Protein AF-A0A442F1B1-F1 (afdb_monomer_lite)

Foldseek 3Di:
DVVLCLLCVVDPPDDDDPVSVVVSLVLVLLLLQLLLLLLLLLLLLVVVVVCPVHFDALLVVLVVLCVLLVFDQQDFLQVRFQVPDDLSDRSVVLQCLCLVLLPDPNSRSNSNSSSNSLNNSLSSADCDFDPPDDQQAQHSNNLSVLSVVRRGPGSSVSSSCCSPPHNCRHCVCLAPPPPPPVVVVVPDDRPRSQWDQDPRGIHGHPPDDNRRDDRPVVSD

Secondary structure (DSSP, 8-state):
-HHHHHHTT-STT----HHHHHHHHHHHHHHHHHHHHHHHHHHHHHHHHHGGGS-B-HHHHHHHHHHHTT--TTSBHIIIIITSS-TTS-HHHHHHHHHHHHHSTT-TTHHHHHHHHHHHHHHT--SS--TT--TTS--HHHHHHHHHTTTTSBHHHHHHHHHHHHHHHHHHHHHHTSTTTTTTTT-S------EEEETTEEEEPSS---------TT--

Radius of gyration: 17.92 Å; chains: 1; bounding box: 43×34×55 Å

Sequence (220 aa):
MEVRKTLSGETAGFAPDEDTLEVAARWKALQHRQLFRLAVESLLAWILDRLSDGPMETDALAGKFLAEASVDPGVTGGEGLLDTVHRDEPISTAVQAITSALAHSHRVGLADSIAHALALSIANAPGRQQGYDRDDRLPLAGAARQAKARRDEPAFNLVKHVIEAWPLAQHVYWAVGRGLQDARRGEKPILRLKAVVDEGGWTVLPGRRRLTPNPTPDRI

Structure (mmCIF, N/CA/C/O backbone):
data_AF-A0A442F1B1-F1
#
_entry.id   AF-A0A442F1B1-F1
#
loop_
_atom_site.group_PDB
_atom_site.id
_atom_site.type_symbol
_atom_site.label_atom_id
_atom_site.label_alt_id
_atom_site.label_comp_id
_atom_site.label_asym_id
_atom_site.label_entity_id
_atom_site.label_seq_id
_atom_site.pdbx_PDB_ins_code
_atom_site.Cartn_x
_atom_site.Cartn_y
_atom_site.Cartn_z
_atom_site.occupancy
_atom_site.B_iso_or_equiv
_atom_site.auth_seq_id
_atom_site.auth_comp_id
_atom_site.auth_asym_id
_atom_site.auth_atom_id
_atom_site.pdbx_PDB_model_num
ATOM 1 N N . MET A 1 1 ? 17.407 13.646 -11.221 1.00 57.75 1 MET A N 1
ATOM 2 C CA . MET A 1 1 ? 15.995 13.241 -11.392 1.00 57.75 1 MET A CA 1
ATOM 3 C C . MET A 1 1 ? 15.801 12.560 -12.746 1.00 57.75 1 MET A C 1
ATOM 5 O O . MET A 1 1 ? 15.393 11.412 -12.749 1.00 57.75 1 MET A O 1
ATOM 9 N N . GLU A 1 2 ? 16.213 13.194 -13.850 1.00 69.75 2 GLU A N 1
ATOM 10 C CA . GLU A 1 2 ? 16.196 12.646 -15.227 1.00 69.75 2 GLU A CA 1
ATOM 11 C C . GLU A 1 2 ? 16.794 11.235 -15.365 1.00 69.75 2 GLU A C 1
ATOM 13 O O . GLU A 1 2 ? 16.087 10.315 -15.746 1.00 69.75 2 GLU A O 1
ATOM 18 N N . VAL A 1 3 ? 18.049 11.017 -14.948 1.00 70.06 3 VAL A N 1
ATOM 19 C CA . VAL A 1 3 ? 18.740 9.716 -15.115 1.00 70.06 3 VAL A CA 1
ATOM 20 C C . VAL A 1 3 ? 17.968 8.539 -14.503 1.00 70.06 3 VAL A C 1
ATOM 22 O O . VAL A 1 3 ? 17.979 7.447 -15.053 1.00 70.06 3 VAL A O 1
ATOM 25 N N . ARG A 1 4 ? 17.265 8.743 -13.384 1.00 72.75 4 ARG A N 1
ATOM 26 C CA . ARG A 1 4 ? 16.527 7.666 -12.701 1.00 72.75 4 ARG A CA 1
ATOM 27 C C . ARG A 1 4 ? 15.246 7.295 -13.422 1.00 72.75 4 ARG A C 1
ATOM 29 O O . ARG A 1 4 ? 14.957 6.112 -13.522 1.00 72.75 4 ARG A O 1
ATOM 36 N N . LYS A 1 5 ? 14.525 8.302 -13.921 1.00 76.50 5 LYS A N 1
ATOM 37 C CA . LYS A 1 5 ? 13.354 8.113 -14.782 1.00 76.50 5 LYS A CA 1
ATOM 38 C C . LYS A 1 5 ? 13.757 7.427 -16.085 1.00 76.50 5 LYS A C 1
ATOM 40 O O . LYS A 1 5 ? 13.107 6.497 -16.539 1.00 76.50 5 LYS A O 1
ATOM 45 N N . THR A 1 6 ? 14.901 7.820 -16.633 1.00 75.31 6 THR A N 1
ATOM 46 C CA . THR A 1 6 ? 15.461 7.211 -17.837 1.00 75.31 6 THR A CA 1
ATOM 47 C C . THR A 1 6 ? 15.838 5.744 -17.614 1.00 75.31 6 THR A C 1
ATOM 49 O O . THR A 1 6 ? 15.415 4.886 -18.382 1.00 75.31 6 THR A O 1
ATOM 52 N N . LEU A 1 7 ? 16.545 5.422 -16.523 1.00 75.06 7 LEU A N 1
ATOM 53 C CA . LEU A 1 7 ? 16.898 4.038 -16.174 1.00 75.06 7 LEU A CA 1
ATOM 54 C C . LEU A 1 7 ? 15.693 3.185 -15.748 1.00 75.06 7 LEU A C 1
ATOM 56 O O . LEU A 1 7 ? 15.773 1.963 -15.805 1.00 75.06 7 LEU A O 1
ATOM 60 N N . SER A 1 8 ? 14.584 3.793 -15.322 1.00 72.88 8 SER A N 1
ATOM 61 C CA . SER A 1 8 ? 13.342 3.080 -15.002 1.00 72.88 8 SER A CA 1
ATOM 62 C C . SER A 1 8 ? 12.421 2.874 -16.208 1.00 72.88 8 SER A C 1
ATOM 64 O O . SER A 1 8 ? 11.396 2.203 -16.079 1.00 72.88 8 SER A O 1
ATOM 66 N N . GLY A 1 9 ? 12.805 3.398 -17.379 1.00 73.19 9 GLY A N 1
ATOM 67 C CA . GLY A 1 9 ? 12.034 3.310 -18.620 1.00 73.19 9 GLY A CA 1
ATOM 68 C C . GLY A 1 9 ? 10.911 4.343 -18.737 1.00 73.19 9 GLY A C 1
ATOM 69 O O . GLY A 1 9 ? 10.072 4.227 -19.621 1.00 73.19 9 GLY A O 1
ATOM 70 N N . GLU A 1 10 ? 10.885 5.358 -17.869 1.00 81.31 10 GLU A N 1
ATOM 71 C CA . GLU A 1 10 ? 9.873 6.425 -17.888 1.00 81.31 10 GLU A CA 1
ATOM 72 C C . GLU A 1 10 ? 10.179 7.525 -18.921 1.00 81.31 10 GLU A C 1
ATOM 74 O O . GLU A 1 10 ? 9.315 8.347 -19.223 1.00 81.31 10 GLU A O 1
ATOM 79 N N . THR A 1 11 ? 11.393 7.551 -19.481 1.00 77.81 11 THR A N 1
ATOM 80 C CA . THR A 1 11 ? 11.791 8.505 -20.527 1.00 77.81 11 THR A CA 1
ATOM 81 C C . THR A 1 11 ? 11.705 7.849 -21.903 1.00 77.81 11 THR A C 1
ATOM 83 O O . THR A 1 11 ? 12.447 6.912 -22.202 1.00 77.81 11 THR A O 1
ATOM 86 N N . ALA A 1 12 ? 10.829 8.364 -22.768 1.00 72.25 12 ALA A N 1
ATOM 87 C CA . ALA A 1 12 ? 10.687 7.873 -24.136 1.00 72.25 12 ALA A CA 1
ATOM 88 C C . ALA A 1 12 ? 11.979 8.067 -24.955 1.00 72.25 12 ALA A C 1
ATOM 90 O O . ALA A 1 12 ? 12.640 9.100 -24.861 1.00 72.25 12 ALA A O 1
ATOM 91 N N . GLY A 1 13 ? 12.318 7.082 -25.794 1.00 69.31 13 GLY A N 1
ATOM 92 C CA . GLY A 1 13 ? 13.432 7.170 -26.748 1.00 69.31 13 GLY A CA 1
ATOM 93 C C . GLY A 1 13 ? 14.815 6.806 -26.198 1.00 69.31 13 GLY A C 1
ATOM 94 O O . GLY A 1 13 ? 15.781 6.816 -26.957 1.00 69.31 13 GLY A O 1
ATOM 95 N N . PHE A 1 14 ? 14.932 6.445 -24.918 1.00 75.25 14 PHE A N 1
ATOM 96 C CA . PHE A 1 14 ? 16.170 5.888 -24.376 1.00 75.25 14 PHE A CA 1
ATOM 97 C C . PHE A 1 14 ? 16.264 4.384 -24.670 1.00 75.25 14 PHE A C 1
ATOM 99 O O . PHE A 1 14 ? 15.462 3.600 -24.166 1.00 75.25 14 PHE A O 1
ATOM 106 N N . ALA A 1 15 ? 17.250 3.988 -25.477 1.00 75.06 15 ALA A N 1
ATOM 107 C CA . ALA A 1 15 ? 17.573 2.595 -25.781 1.00 75.06 15 ALA A CA 1
ATOM 108 C C . ALA A 1 15 ? 18.943 2.247 -25.164 1.00 75.06 15 ALA A C 1
ATOM 110 O O . ALA A 1 15 ? 19.970 2.566 -25.766 1.00 75.06 15 ALA A O 1
ATOM 111 N N . PRO A 1 16 ? 18.978 1.678 -23.947 1.00 75.19 16 PRO A N 1
ATOM 112 C CA . PRO A 1 16 ? 20.229 1.314 -23.289 1.00 75.19 16 PRO A CA 1
ATOM 113 C C . PRO A 1 16 ? 20.944 0.157 -24.001 1.00 75.19 16 PRO A C 1
ATOM 115 O O . PRO A 1 16 ? 20.296 -0.715 -24.580 1.00 75.19 16 PRO A O 1
ATOM 118 N N . ASP A 1 17 ? 22.277 0.142 -23.927 1.00 83.06 17 ASP A N 1
ATOM 119 C CA . ASP A 1 17 ? 23.086 -1.030 -24.283 1.00 83.06 17 ASP A CA 1
ATOM 120 C C . ASP A 1 17 ? 22.863 -2.197 -23.295 1.00 83.06 17 ASP A C 1
ATOM 122 O O . ASP A 1 17 ? 22.150 -2.064 -22.298 1.00 83.06 17 ASP A O 1
ATOM 126 N N . GLU A 1 18 ? 23.437 -3.369 -23.584 1.00 77.94 18 GLU A N 1
ATOM 127 C CA . GLU A 1 18 ? 23.215 -4.599 -22.806 1.00 77.94 18 GLU A CA 1
ATOM 128 C C . GLU A 1 18 ? 23.619 -4.459 -21.326 1.00 77.94 18 GLU A C 1
ATOM 130 O O . GLU A 1 18 ? 22.851 -4.836 -20.436 1.00 77.94 18 GLU A O 1
ATOM 135 N N . ASP A 1 19 ? 24.761 -3.827 -21.049 1.00 78.50 19 ASP A N 1
ATOM 136 C CA . ASP A 1 19 ? 25.227 -3.571 -19.681 1.00 78.50 19 ASP A CA 1
ATOM 137 C C . ASP A 1 19 ? 24.287 -2.599 -18.944 1.00 78.50 19 ASP A C 1
ATOM 139 O O . ASP A 1 19 ? 23.943 -2.786 -17.768 1.00 78.50 19 ASP A O 1
ATOM 143 N N . THR A 1 20 ? 23.805 -1.570 -19.643 1.00 81.56 20 THR A N 1
ATOM 144 C CA . THR A 1 20 ? 22.874 -0.586 -19.085 1.00 81.56 20 THR A CA 1
ATOM 145 C C . THR A 1 20 ? 21.478 -1.178 -18.877 1.00 81.56 20 THR A C 1
ATOM 147 O O . THR A 1 20 ? 20.792 -0.779 -17.932 1.00 81.56 20 THR A O 1
ATOM 150 N N . LEU A 1 21 ? 21.055 -2.162 -19.681 1.00 81.94 21 LEU A N 1
ATOM 151 C CA . LEU A 1 21 ? 19.791 -2.888 -19.499 1.00 81.94 21 LEU A CA 1
ATOM 152 C C . LEU A 1 21 ? 19.762 -3.660 -18.176 1.00 81.94 21 LEU A C 1
ATOM 154 O O . LEU A 1 21 ? 18.756 -3.614 -17.459 1.00 81.94 21 LEU A O 1
ATOM 158 N N . GLU A 1 22 ? 20.858 -4.331 -17.812 1.00 81.94 22 GLU A N 1
ATOM 159 C CA . GLU A 1 22 ? 20.928 -5.041 -16.532 1.00 81.94 22 GLU A CA 1
ATOM 160 C C . GLU A 1 22 ? 20.859 -4.062 -15.347 1.00 81.94 22 GLU A C 1
ATOM 162 O O . GLU A 1 22 ? 20.120 -4.282 -14.376 1.00 81.94 22 GLU A O 1
ATOM 167 N N . VAL A 1 23 ? 21.592 -2.948 -15.434 1.00 83.75 23 VAL A N 1
ATOM 168 C CA . VAL A 1 23 ? 21.569 -1.889 -14.415 1.00 83.75 23 VAL A CA 1
ATOM 169 C C . VAL A 1 23 ? 20.174 -1.270 -14.294 1.00 83.75 23 VAL A C 1
ATOM 171 O O . VAL A 1 23 ? 19.669 -1.123 -13.177 1.00 83.75 23 VAL A O 1
ATOM 174 N N . ALA A 1 24 ? 19.523 -0.971 -15.419 1.00 82.62 24 ALA A N 1
ATOM 175 C CA . ALA A 1 24 ? 18.158 -0.453 -15.483 1.00 82.62 24 ALA A CA 1
ATOM 176 C C . ALA A 1 24 ? 17.153 -1.412 -14.823 1.00 82.62 24 ALA A C 1
ATOM 178 O O . ALA A 1 24 ? 16.355 -1.000 -13.977 1.00 82.62 24 ALA A O 1
ATOM 179 N N . ALA A 1 25 ? 17.242 -2.715 -15.111 1.00 82.94 25 ALA A N 1
ATOM 180 C CA . ALA A 1 25 ? 16.375 -3.724 -14.506 1.00 82.94 25 ALA A CA 1
ATOM 181 C C . ALA A 1 25 ? 16.552 -3.809 -12.978 1.00 82.94 25 ALA A C 1
ATOM 183 O O . ALA A 1 25 ? 15.568 -3.853 -12.228 1.00 82.94 25 ALA A O 1
ATOM 184 N N . ARG A 1 26 ? 17.802 -3.785 -12.492 1.00 83.25 26 ARG A N 1
ATOM 185 C CA . ARG A 1 26 ? 18.109 -3.759 -11.049 1.00 83.25 26 ARG A CA 1
ATOM 186 C C . ARG A 1 26 ? 17.601 -2.474 -10.388 1.00 83.25 26 ARG A C 1
ATOM 188 O O . ARG A 1 26 ? 17.083 -2.528 -9.270 1.00 83.25 26 ARG A O 1
ATOM 195 N N . TRP A 1 27 ? 17.713 -1.339 -11.075 1.00 85.00 27 TRP A N 1
ATOM 196 C CA . TRP A 1 27 ? 17.224 -0.048 -10.596 1.00 85.00 27 TRP A CA 1
ATOM 197 C C . TRP A 1 27 ? 15.695 -0.013 -10.487 1.00 85.00 27 TRP A C 1
ATOM 199 O O . TRP A 1 27 ? 15.168 0.311 -9.420 1.00 85.00 27 TRP A O 1
ATOM 209 N N . LYS A 1 28 ? 14.982 -0.455 -11.532 1.00 85.25 28 LYS A N 1
ATOM 210 C CA . LYS A 1 28 ? 13.516 -0.586 -11.526 1.00 85.25 28 LYS A CA 1
ATOM 211 C C . LYS A 1 28 ? 13.049 -1.487 -10.378 1.00 85.25 28 LYS A C 1
ATOM 213 O O . LYS A 1 28 ? 12.145 -1.122 -9.623 1.00 85.25 28 LYS A O 1
ATOM 218 N N . ALA A 1 29 ? 13.717 -2.623 -10.160 1.00 86.06 29 ALA A N 1
ATOM 219 C CA . ALA A 1 29 ? 13.415 -3.509 -9.033 1.00 86.06 29 ALA A CA 1
ATOM 220 C C . ALA A 1 29 ? 13.602 -2.820 -7.666 1.00 86.06 29 ALA A C 1
ATOM 222 O O . ALA A 1 29 ? 12.790 -3.007 -6.756 1.00 86.06 29 ALA A O 1
ATOM 223 N N . LEU A 1 30 ? 14.648 -2.003 -7.505 1.00 87.06 30 LEU A N 1
ATOM 224 C CA . LEU A 1 30 ? 14.873 -1.221 -6.288 1.00 87.06 30 LEU A CA 1
ATOM 225 C C . LEU A 1 30 ? 13.776 -0.165 -6.075 1.00 87.06 30 LEU A C 1
ATOM 227 O O . LEU A 1 30 ? 13.274 -0.045 -4.953 1.00 87.06 30 LEU A O 1
ATOM 231 N N . GLN A 1 31 ? 13.364 0.546 -7.126 1.00 89.31 31 GLN A N 1
ATOM 232 C CA . GLN A 1 31 ? 12.300 1.553 -7.056 1.00 89.31 31 GLN A CA 1
ATOM 233 C C . GLN A 1 31 ? 10.950 0.944 -6.662 1.00 89.31 31 GLN A C 1
ATOM 235 O O . GLN A 1 31 ? 10.328 1.432 -5.719 1.00 89.31 31 GLN A O 1
ATOM 240 N N . HIS A 1 32 ? 10.526 -0.174 -7.267 1.00 92.00 32 HIS A N 1
ATOM 241 C CA . HIS A 1 32 ? 9.264 -0.831 -6.885 1.00 92.00 32 HIS A CA 1
ATOM 242 C C . HIS A 1 32 ? 9.256 -1.313 -5.434 1.00 92.00 32 HIS A C 1
ATOM 244 O O . HIS A 1 32 ? 8.206 -1.340 -4.790 1.00 92.00 32 HIS A O 1
ATOM 250 N N . ARG A 1 33 ? 10.423 -1.659 -4.882 1.00 90.12 33 ARG A N 1
ATOM 251 C CA . ARG A 1 33 ? 10.551 -1.993 -3.460 1.00 90.12 33 ARG A CA 1
ATOM 252 C C . ARG A 1 33 ? 10.446 -0.774 -2.558 1.00 90.12 33 ARG A C 1
ATOM 254 O O . ARG A 1 33 ? 9.900 -0.891 -1.463 1.00 90.12 33 ARG A O 1
ATOM 261 N N . GLN A 1 34 ? 10.973 0.375 -2.982 1.00 89.81 34 GLN A N 1
ATOM 262 C CA . GLN A 1 34 ? 10.773 1.620 -2.240 1.00 89.81 34 GLN A CA 1
ATOM 263 C C . GLN A 1 34 ? 9.322 2.086 -2.309 1.00 89.81 34 GLN A C 1
ATOM 265 O O . GLN A 1 34 ? 8.790 2.486 -1.278 1.00 89.81 34 GLN A O 1
ATOM 270 N N . LEU A 1 35 ? 8.671 1.965 -3.470 1.00 94.12 35 LEU A N 1
ATOM 271 C CA . LEU A 1 35 ? 7.241 2.231 -3.616 1.00 94.12 35 LEU A CA 1
ATOM 272 C C . LEU A 1 35 ? 6.420 1.329 -2.688 1.00 94.12 35 LEU A C 1
ATOM 274 O O . LEU A 1 35 ? 5.612 1.833 -1.917 1.00 94.12 35 LEU A O 1
ATOM 278 N N . PHE A 1 36 ? 6.695 0.020 -2.682 1.00 94.50 36 PHE A N 1
ATOM 279 C CA . PHE A 1 36 ? 6.015 -0.932 -1.801 1.00 94.50 36 PHE A CA 1
ATOM 280 C C . PHE A 1 36 ? 6.154 -0.531 -0.332 1.00 94.50 36 PHE A C 1
ATOM 282 O O . PHE A 1 36 ? 5.177 -0.471 0.411 1.00 94.50 36 PHE A O 1
ATOM 289 N N . ARG A 1 37 ? 7.381 -0.201 0.082 1.00 90.94 37 ARG A N 1
ATOM 290 C CA . ARG A 1 37 ? 7.653 0.257 1.441 1.00 90.94 37 ARG A CA 1
ATOM 291 C C . ARG A 1 37 ? 6.891 1.539 1.767 1.00 90.94 37 ARG A C 1
ATOM 293 O O . ARG A 1 37 ? 6.289 1.612 2.833 1.00 90.94 37 ARG A O 1
ATOM 300 N N . LEU A 1 38 ? 6.913 2.523 0.870 1.00 92.31 38 LEU A N 1
ATOM 301 C CA . LEU A 1 38 ? 6.178 3.772 1.038 1.00 92.31 38 LEU A CA 1
ATOM 302 C C . LEU A 1 38 ? 4.675 3.503 1.186 1.00 92.31 38 LEU A C 1
ATOM 304 O O . LEU A 1 38 ? 4.048 4.081 2.069 1.00 92.31 38 LEU A O 1
ATOM 308 N N . ALA A 1 39 ? 4.111 2.609 0.374 1.00 96.06 39 ALA A N 1
ATOM 309 C CA . ALA A 1 39 ? 2.699 2.252 0.424 1.00 96.06 39 ALA A CA 1
ATOM 310 C C . ALA A 1 39 ? 2.320 1.569 1.748 1.00 96.06 39 ALA A C 1
ATOM 312 O O . ALA A 1 39 ? 1.334 1.956 2.367 1.00 96.06 39 ALA A O 1
ATOM 313 N N . VAL A 1 40 ? 3.133 0.631 2.251 1.00 93.88 40 VAL A N 1
ATOM 314 C CA . VAL A 1 40 ? 2.886 -0.024 3.552 1.00 93.88 40 VAL A CA 1
ATOM 315 C C . VAL A 1 40 ? 3.066 0.944 4.732 1.00 93.88 40 VAL A C 1
ATOM 317 O O . VAL A 1 40 ? 2.285 0.914 5.683 1.00 93.88 40 VAL A O 1
ATOM 320 N N . GLU A 1 41 ? 4.059 1.837 4.689 1.00 91.06 41 GLU A N 1
ATOM 321 C CA . GLU A 1 41 ? 4.215 2.889 5.707 1.00 91.06 41 GLU A CA 1
ATOM 322 C C . GLU A 1 41 ? 3.039 3.885 5.667 1.00 91.06 41 GLU A C 1
ATOM 324 O O . GLU A 1 41 ? 2.558 4.331 6.711 1.00 91.06 41 GLU A O 1
ATOM 329 N N . SER A 1 42 ? 2.531 4.191 4.470 1.00 93.56 42 SER A N 1
ATOM 330 C CA . SER A 1 42 ? 1.346 5.034 4.262 1.00 93.56 42 SER A CA 1
ATOM 331 C C . SER A 1 42 ? 0.066 4.354 4.730 1.00 93.56 42 SER A C 1
ATOM 333 O O . SER A 1 42 ? -0.778 5.017 5.327 1.00 93.56 42 SER A O 1
ATOM 335 N N . LEU A 1 43 ? -0.047 3.036 4.556 1.00 95.19 43 LEU A N 1
ATOM 336 C CA . LEU A 1 43 ? -1.135 2.234 5.108 1.00 95.19 43 LEU A CA 1
ATOM 337 C C . LEU A 1 43 ? -1.150 2.300 6.632 1.00 95.19 43 LEU A C 1
ATOM 339 O O . LEU A 1 43 ? -2.197 2.553 7.219 1.00 95.19 43 LEU A O 1
ATOM 343 N N . LEU A 1 44 ? 0.008 2.160 7.283 1.00 91.44 44 LEU A N 1
ATOM 344 C CA . LEU A 1 44 ? 0.094 2.355 8.729 1.00 91.44 44 LEU A CA 1
ATOM 345 C C . LEU A 1 44 ? -0.344 3.772 9.125 1.00 91.44 44 LEU A C 1
ATOM 347 O O . LEU A 1 44 ? -1.094 3.944 10.083 1.00 91.44 44 LEU A O 1
ATOM 351 N N . ALA A 1 45 ? 0.101 4.790 8.389 1.00 90.12 45 ALA A N 1
ATOM 352 C CA . ALA A 1 45 ? -0.296 6.170 8.642 1.00 90.12 45 ALA A CA 1
ATOM 353 C C . ALA A 1 45 ? -1.821 6.363 8.511 1.00 90.12 45 ALA A C 1
ATOM 355 O O . ALA A 1 45 ? -2.421 7.024 9.361 1.00 90.12 45 ALA A O 1
ATOM 356 N N . TRP A 1 46 ? -2.436 5.752 7.496 1.00 94.12 46 TRP A N 1
ATOM 357 C CA . TRP A 1 46 ? -3.882 5.745 7.275 1.00 94.12 46 TRP A CA 1
ATOM 358 C C . TRP A 1 46 ? -4.633 5.035 8.411 1.00 94.12 46 TRP A C 1
ATOM 360 O O . TRP A 1 46 ? -5.556 5.617 8.979 1.00 94.12 46 TRP A O 1
ATOM 370 N N . ILE A 1 47 ? -4.189 3.837 8.820 1.00 91.75 47 ILE A N 1
ATOM 371 C CA . ILE A 1 47 ? -4.767 3.086 9.950 1.00 91.75 47 ILE A CA 1
ATOM 372 C C . ILE A 1 47 ? -4.738 3.946 11.216 1.00 91.75 47 ILE A C 1
ATOM 374 O O . ILE A 1 47 ? -5.762 4.120 11.872 1.00 91.75 47 ILE A O 1
ATOM 378 N N . LEU A 1 48 ? -3.584 4.541 11.539 1.00 88.31 48 LEU A N 1
ATOM 379 C CA . LEU A 1 48 ? -3.448 5.402 12.713 1.00 88.31 48 LEU A CA 1
ATOM 380 C C . LEU A 1 48 ? -4.441 6.568 12.669 1.00 88.31 48 LEU A C 1
ATOM 382 O O . LEU A 1 48 ? -5.087 6.846 13.676 1.00 88.31 48 LEU A O 1
ATOM 386 N N . ASP A 1 49 ? -4.607 7.237 11.532 1.00 89.00 49 ASP A N 1
ATOM 387 C CA . ASP A 1 49 ? -5.570 8.335 11.431 1.00 89.00 49 ASP A CA 1
ATOM 388 C C . ASP A 1 49 ? -7.004 7.862 11.671 1.00 89.00 49 ASP A C 1
ATOM 390 O O . ASP A 1 49 ? -7.730 8.529 12.399 1.00 89.00 49 ASP A O 1
ATOM 394 N N . ARG A 1 50 ? -7.394 6.688 11.164 1.00 91.25 50 ARG A N 1
ATOM 395 C CA . ARG A 1 50 ? -8.743 6.139 11.378 1.00 91.25 50 ARG A CA 1
ATOM 396 C C . ARG A 1 50 ? -9.019 5.725 12.822 1.00 91.25 50 ARG A C 1
ATOM 398 O O . ARG A 1 50 ? -10.174 5.701 13.229 1.00 91.25 50 ARG A O 1
ATOM 405 N N . LEU A 1 51 ? -7.969 5.444 13.585 1.00 88.19 51 LEU A N 1
ATOM 406 C CA . LEU A 1 51 ? -8.035 5.136 15.012 1.00 88.19 51 LEU A CA 1
ATOM 407 C C . LEU A 1 51 ? -7.964 6.390 15.902 1.00 88.19 51 LEU A C 1
ATOM 409 O O . LEU A 1 51 ? -7.778 6.268 17.112 1.00 88.19 51 LEU A O 1
ATOM 413 N N . SER A 1 52 ? -8.034 7.609 15.340 1.00 83.38 52 SER A N 1
ATOM 414 C CA . SER A 1 52 ? -8.064 8.843 16.150 1.00 83.38 52 SER A CA 1
ATOM 415 C C . SER A 1 52 ? -9.251 8.894 17.104 1.00 83.38 52 SER A C 1
ATOM 417 O O . SER A 1 52 ? -9.121 9.451 18.192 1.00 83.38 52 SER A O 1
ATOM 419 N N . ASP A 1 53 ? -10.368 8.299 16.689 1.00 81.56 53 ASP A N 1
ATOM 420 C CA . ASP A 1 53 ? -11.663 8.421 17.359 1.00 81.56 53 ASP A CA 1
ATOM 421 C C . ASP A 1 53 ? -11.976 7.203 18.245 1.00 81.56 53 ASP A C 1
ATOM 423 O O . ASP A 1 53 ? -13.023 7.152 18.885 1.00 81.56 53 ASP A O 1
ATOM 427 N N . GLY A 1 54 ? -11.063 6.226 18.304 1.00 84.75 54 GLY A N 1
ATOM 428 C CA . GLY A 1 54 ? -11.179 5.035 19.139 1.00 84.75 54 GLY A CA 1
ATOM 429 C C . GLY A 1 54 ? -10.649 3.760 18.474 1.00 84.75 54 GLY A C 1
ATOM 430 O O . GLY A 1 54 ? -10.207 3.798 17.321 1.00 84.75 54 GLY A O 1
ATOM 431 N N . PRO A 1 55 ? -10.674 2.632 19.207 1.00 87.56 55 PRO A N 1
ATOM 432 C CA . PRO A 1 55 ? -10.339 1.317 18.672 1.00 87.56 55 PRO A CA 1
ATOM 433 C C . PRO A 1 55 ? -11.243 0.908 17.509 1.00 87.56 55 PRO A C 1
ATOM 435 O O . PRO A 1 55 ? -12.406 1.315 17.445 1.00 87.56 55 PRO A O 1
ATOM 438 N N . MET A 1 56 ? -10.722 0.082 16.602 1.00 92.06 56 MET A N 1
ATOM 439 C CA . MET A 1 56 ? -11.514 -0.495 15.514 1.00 92.06 56 MET A CA 1
ATOM 440 C C . MET A 1 56 ? -11.049 -1.897 15.140 1.00 92.06 56 MET A C 1
ATOM 442 O O . MET A 1 56 ? -9.855 -2.155 14.997 1.00 92.06 56 MET A O 1
ATOM 446 N N . GLU A 1 57 ? -12.013 -2.760 14.847 1.00 93.31 57 GLU A N 1
ATOM 447 C CA . GLU A 1 57 ? -11.776 -4.076 14.260 1.00 93.31 57 GLU A CA 1
ATOM 448 C C . GLU A 1 57 ? -11.141 -3.987 12.866 1.00 93.31 57 GLU A C 1
ATOM 450 O O . GLU A 1 57 ? -11.410 -3.050 12.099 1.00 93.31 57 GLU A O 1
ATOM 455 N N . THR A 1 58 ? -10.349 -5.001 12.494 1.00 93.44 58 THR A N 1
ATOM 456 C CA . THR A 1 58 ? -9.776 -5.091 11.139 1.00 93.44 58 THR A CA 1
ATOM 457 C C . THR A 1 58 ? -10.870 -5.050 10.075 1.00 93.44 58 THR A C 1
ATOM 459 O O . THR A 1 58 ? -10.711 -4.368 9.067 1.00 93.44 58 THR A O 1
ATOM 462 N N . ASP A 1 59 ? -12.002 -5.717 10.302 1.00 95.69 59 ASP A N 1
ATOM 463 C CA . ASP A 1 59 ? -13.100 -5.772 9.331 1.00 95.69 59 ASP A CA 1
ATOM 464 C C . ASP A 1 59 ? -13.663 -4.373 9.034 1.00 95.69 59 ASP A C 1
ATOM 466 O O . ASP 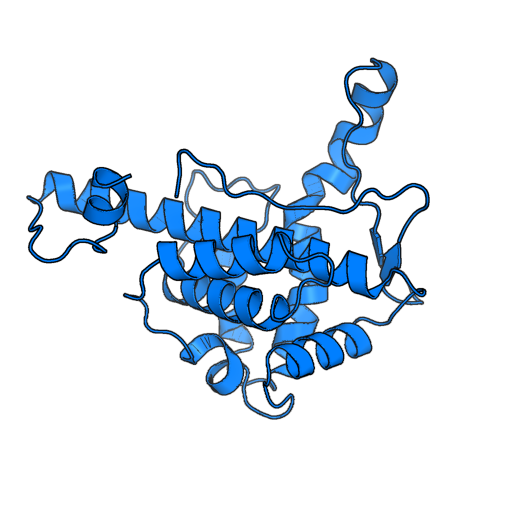A 1 59 ? -13.917 -4.020 7.880 1.00 95.69 59 ASP A O 1
ATOM 470 N N . ALA A 1 60 ? -13.772 -3.529 10.065 1.00 96.44 60 ALA A N 1
ATOM 471 C CA . ALA A 1 60 ? -14.195 -2.141 9.916 1.00 96.44 60 ALA A CA 1
ATOM 472 C C . ALA A 1 60 ? -13.143 -1.296 9.177 1.00 96.44 60 ALA A C 1
ATOM 474 O O . ALA A 1 60 ? -13.496 -0.456 8.345 1.00 96.44 60 ALA A O 1
ATOM 475 N N . LEU A 1 61 ? -11.852 -1.522 9.450 1.00 96.25 61 LEU A N 1
ATOM 476 C CA . LEU A 1 61 ? -10.755 -0.890 8.711 1.00 96.25 61 LEU A CA 1
ATOM 477 C C . LEU A 1 61 ? -10.762 -1.299 7.233 1.00 96.25 61 LEU A C 1
ATOM 479 O O . LEU A 1 61 ? -10.665 -0.428 6.372 1.00 96.25 61 LEU A O 1
ATOM 483 N N . ALA A 1 62 ? -10.927 -2.585 6.927 1.00 97.75 62 ALA A N 1
ATOM 484 C CA . ALA A 1 62 ? -10.967 -3.096 5.560 1.00 97.75 62 ALA A CA 1
ATOM 485 C C . ALA A 1 62 ? -12.147 -2.511 4.773 1.00 97.75 62 ALA A C 1
ATOM 487 O O . ALA A 1 62 ? -11.958 -2.022 3.658 1.00 97.75 62 ALA A O 1
ATOM 488 N N . GLY A 1 63 ? -13.337 -2.462 5.382 1.00 97.88 63 GLY A N 1
ATOM 489 C CA . GLY A 1 63 ? -14.511 -1.829 4.777 1.00 97.88 63 GLY A CA 1
ATOM 490 C C . GLY A 1 63 ? -14.299 -0.338 4.491 1.00 97.88 63 GLY A C 1
ATOM 491 O O . GLY A 1 63 ? -14.583 0.126 3.388 1.00 97.88 63 GLY A O 1
ATOM 492 N N . LYS A 1 64 ? -13.734 0.416 5.447 1.00 97.31 64 LYS A N 1
ATOM 493 C CA . LYS A 1 64 ? -13.404 1.841 5.250 1.00 97.31 64 LYS A CA 1
ATOM 494 C C . LYS A 1 64 ? -12.348 2.053 4.164 1.00 97.31 64 LYS A C 1
ATOM 496 O O . LYS A 1 64 ? -12.451 3.019 3.414 1.00 97.31 64 LYS A O 1
ATOM 501 N N . PHE A 1 65 ? -11.344 1.179 4.092 1.00 98.06 65 PHE A N 1
ATOM 502 C CA . PHE A 1 65 ? -10.282 1.260 3.092 1.00 98.06 65 PHE A CA 1
ATOM 503 C C . PHE A 1 65 ? -10.844 1.065 1.682 1.00 98.06 65 PHE A C 1
ATOM 505 O O . PHE A 1 65 ? -10.609 1.898 0.813 1.00 98.06 65 PHE A O 1
ATOM 512 N N . LEU A 1 66 ? -11.636 0.008 1.478 1.00 98.25 66 LEU A N 1
ATOM 513 C CA . LEU A 1 66 ? -12.262 -0.293 0.190 1.00 98.25 66 LEU A CA 1
ATOM 514 C C . LEU A 1 66 ? -13.248 0.793 -0.245 1.00 98.25 66 LEU A C 1
ATOM 516 O O . LEU A 1 66 ? -13.230 1.198 -1.403 1.00 98.25 66 LEU A O 1
ATOM 520 N N . ALA A 1 67 ? -14.044 1.322 0.688 1.00 97.50 67 ALA A N 1
ATOM 521 C CA . ALA A 1 67 ? -14.954 2.427 0.402 1.00 97.50 67 ALA A CA 1
ATOM 522 C C . ALA A 1 67 ? -14.209 3.693 -0.057 1.00 97.50 67 ALA A C 1
ATOM 524 O O . ALA A 1 67 ? -14.627 4.340 -1.011 1.00 97.50 67 ALA A O 1
ATOM 525 N N . GLU A 1 68 ? -13.092 4.043 0.591 1.00 96.62 68 GLU A N 1
ATOM 526 C CA . GLU A 1 68 ? -12.273 5.194 0.190 1.00 96.62 68 GLU A CA 1
ATOM 527 C C . GLU A 1 68 ? -11.524 4.948 -1.131 1.00 96.62 68 GLU A C 1
ATOM 529 O O . GLU A 1 68 ? -11.361 5.878 -1.917 1.00 96.62 68 GLU A O 1
ATOM 534 N N . ALA A 1 69 ? -11.116 3.705 -1.398 1.00 96.75 69 ALA A N 1
ATOM 535 C CA . ALA A 1 69 ? -10.525 3.286 -2.668 1.00 96.75 69 ALA A CA 1
ATOM 536 C C . ALA A 1 69 ? -11.562 3.091 -3.794 1.00 96.75 69 ALA A C 1
ATOM 538 O O . ALA A 1 69 ? -11.191 2.766 -4.913 1.00 96.75 69 ALA A O 1
ATOM 539 N N . SER A 1 70 ? -12.858 3.287 -3.519 1.00 96.69 70 SER A N 1
ATOM 540 C CA . SER A 1 70 ? -13.951 3.051 -4.476 1.00 96.69 70 SER A CA 1
ATOM 541 C C . SER A 1 70 ? -13.964 1.631 -5.069 1.00 96.69 70 SER A C 1
ATOM 543 O O . SER A 1 70 ? -14.313 1.443 -6.233 1.00 96.69 70 SER A O 1
ATOM 545 N N . VAL A 1 71 ? -13.607 0.625 -4.263 1.00 97.44 71 VAL A N 1
ATOM 546 C CA . VAL A 1 71 ? -13.581 -0.792 -4.656 1.00 97.44 71 VAL A CA 1
ATOM 547 C C . VAL A 1 71 ? -14.751 -1.533 -4.014 1.00 97.44 71 VAL A C 1
ATOM 549 O O . VAL A 1 71 ? -14.962 -1.449 -2.802 1.00 97.44 71 VAL A O 1
ATOM 552 N N . ASP A 1 72 ? -15.497 -2.293 -4.817 1.00 97.75 72 ASP A N 1
ATOM 553 C CA . ASP A 1 72 ? -16.550 -3.180 -4.317 1.00 97.75 72 ASP A CA 1
ATOM 554 C C . ASP A 1 72 ? -15.928 -4.302 -3.456 1.00 97.75 72 ASP A C 1
ATOM 556 O O . ASP A 1 72 ? -15.074 -5.038 -3.947 1.00 97.75 72 ASP A O 1
ATOM 560 N N . PRO A 1 73 ? -16.324 -4.486 -2.183 1.00 97.38 73 PRO A N 1
ATOM 561 C CA . PRO A 1 73 ? -15.780 -5.553 -1.342 1.00 97.38 73 PRO A CA 1
ATOM 562 C C . PRO A 1 73 ? -16.037 -6.976 -1.864 1.00 97.38 73 PRO A C 1
ATOM 564 O O . PRO A 1 73 ? -15.295 -7.888 -1.484 1.00 97.38 73 PRO A O 1
ATOM 567 N N . GLY A 1 74 ? -17.077 -7.174 -2.683 1.00 97.88 74 GLY A N 1
ATOM 568 C CA . GLY A 1 74 ? -17.479 -8.475 -3.220 1.00 97.88 74 GLY A CA 1
ATOM 569 C C . GLY A 1 74 ? -16.773 -8.882 -4.514 1.00 97.88 74 GLY A C 1
ATOM 570 O O . GLY A 1 74 ? -16.779 -10.068 -4.848 1.00 97.88 74 GLY A O 1
ATOM 571 N N . VAL A 1 75 ? -16.151 -7.938 -5.229 1.00 97.94 75 VAL A N 1
ATOM 572 C CA . VAL A 1 75 ? -15.361 -8.242 -6.433 1.00 97.94 75 VAL A CA 1
ATOM 573 C C . VAL A 1 75 ? -14.107 -9.032 -6.056 1.00 97.94 75 VAL A C 1
ATOM 575 O O . VAL A 1 75 ? -13.656 -8.968 -4.914 1.00 97.94 75 VAL A O 1
ATOM 578 N N . THR A 1 76 ? -13.516 -9.782 -6.985 1.00 98.38 76 THR A N 1
ATOM 579 C CA . THR A 1 76 ? -12.268 -10.505 -6.689 1.00 98.38 76 THR A CA 1
ATOM 580 C C . THR A 1 76 ? -11.112 -9.537 -6.410 1.00 98.38 76 THR A C 1
ATOM 582 O O . THR A 1 76 ? -11.036 -8.454 -6.991 1.00 98.38 76 THR A O 1
ATOM 585 N N . GLY A 1 77 ? -10.170 -9.922 -5.545 1.00 97.19 77 GLY A N 1
ATOM 586 C CA . GLY A 1 77 ? -8.974 -9.122 -5.261 1.00 97.19 77 GLY A CA 1
ATOM 587 C C . GLY A 1 77 ? -8.100 -8.888 -6.500 1.00 97.19 77 GLY A C 1
ATOM 588 O O . GLY A 1 77 ? -7.427 -7.864 -6.598 1.00 97.19 77 GLY A O 1
ATOM 589 N N . GLY A 1 78 ? -8.130 -9.810 -7.464 1.00 97.19 78 GLY A N 1
ATOM 590 C CA . GLY A 1 78 ? -7.558 -9.629 -8.794 1.00 97.19 78 GLY A CA 1
ATOM 591 C C . GLY A 1 78 ? -8.176 -8.437 -9.510 1.00 97.19 78 GLY A C 1
ATOM 592 O O . GLY A 1 78 ? -7.510 -7.426 -9.707 1.00 97.19 78 GLY A O 1
ATOM 593 N N . GLU A 1 79 ? -9.463 -8.542 -9.821 1.00 97.38 79 GLU A N 1
ATOM 594 C CA . GLU A 1 79 ? -10.200 -7.554 -10.609 1.00 97.38 79 GLU A CA 1
ATOM 595 C C . GLU A 1 79 ? -10.266 -6.177 -9.935 1.00 97.38 79 GLU A C 1
ATOM 597 O O . GLU A 1 79 ? -9.994 -5.165 -10.575 1.00 97.38 79 GLU A O 1
ATOM 602 N N . GLY A 1 80 ? -10.582 -6.128 -8.639 1.00 94.56 80 GLY A N 1
ATOM 603 C CA . GLY A 1 80 ? -10.802 -4.866 -7.931 1.00 94.56 80 GLY A CA 1
ATOM 604 C C . GLY A 1 80 ? -9.537 -4.149 -7.473 1.00 94.56 80 GLY A C 1
ATOM 605 O O . GLY A 1 80 ? -9.611 -2.979 -7.111 1.00 94.56 80 GLY A O 1
ATOM 606 N N . LEU A 1 81 ? -8.385 -4.831 -7.426 1.00 96.44 81 LEU A N 1
ATOM 607 C CA . LEU A 1 81 ? -7.154 -4.264 -6.862 1.00 96.44 81 LEU A CA 1
ATOM 608 C C . LEU A 1 81 ? -5.923 -4.583 -7.710 1.00 96.44 81 LEU A C 1
ATOM 610 O O . LEU A 1 81 ? -5.258 -3.667 -8.185 1.00 96.44 81 LEU A O 1
ATOM 614 N N . LEU A 1 82 ? -5.582 -5.862 -7.888 1.00 97.00 82 LEU A N 1
ATOM 615 C CA . LEU A 1 82 ? -4.273 -6.251 -8.431 1.00 97.00 82 LEU A CA 1
ATOM 616 C C . LEU A 1 82 ? -4.131 -6.025 -9.942 1.00 97.00 82 LEU A C 1
ATOM 618 O O . LEU A 1 82 ? -3.030 -5.728 -10.401 1.00 97.00 82 LEU A O 1
ATOM 622 N N . ASP A 1 83 ? -5.216 -6.176 -10.698 1.00 96.62 83 ASP A N 1
ATOM 623 C CA . ASP A 1 83 ? -5.236 -6.094 -12.163 1.00 96.62 83 ASP A CA 1
ATOM 624 C C . ASP A 1 83 ? -5.606 -4.695 -12.678 1.00 96.62 83 ASP A C 1
ATOM 626 O O . ASP A 1 83 ? -5.695 -4.476 -13.883 1.00 96.62 83 ASP A O 1
ATOM 630 N N . THR A 1 84 ? -5.784 -3.734 -11.768 1.00 94.69 84 THR A N 1
ATOM 631 C CA . THR A 1 84 ? -6.143 -2.339 -12.077 1.00 94.69 84 THR A CA 1
ATOM 632 C C . THR A 1 84 ? -4.985 -1.517 -12.650 1.00 94.69 84 THR A C 1
ATOM 634 O O . THR A 1 84 ? -5.177 -0.358 -13.011 1.00 94.69 84 THR A O 1
ATOM 637 N N . VAL A 1 85 ? -3.787 -2.104 -12.728 1.00 95.44 85 V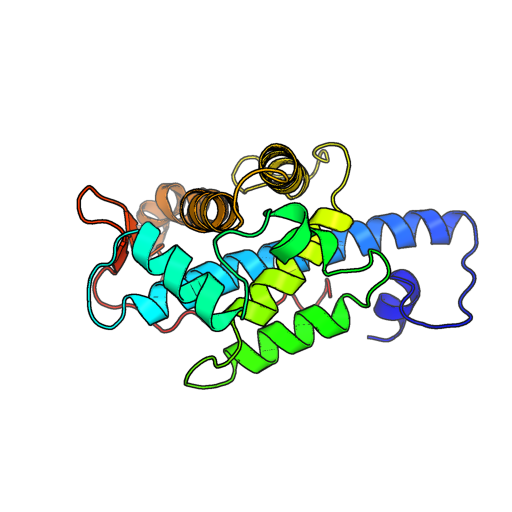AL A N 1
ATOM 638 C CA . VAL A 1 85 ? -2.548 -1.429 -13.125 1.00 95.44 85 VAL A CA 1
ATOM 639 C C . VAL A 1 85 ? -1.815 -2.185 -14.226 1.00 95.44 85 VAL A C 1
ATOM 641 O O . VAL A 1 85 ? -1.782 -3.419 -14.268 1.00 95.44 85 VAL A O 1
ATOM 644 N N . HIS A 1 86 ? -1.119 -1.441 -15.075 1.00 92.44 86 HIS A N 1
ATOM 645 C CA . HIS A 1 86 ? -0.140 -1.973 -16.006 1.00 92.44 86 HIS A CA 1
ATOM 646 C C . HIS A 1 86 ? 1.268 -1.931 -15.407 1.00 92.44 86 HIS A C 1
ATOM 648 O O . HIS A 1 86 ? 1.709 -0.959 -14.799 1.00 92.44 86 HIS A O 1
ATOM 654 N N . ARG A 1 87 ? 2.037 -2.999 -15.636 1.00 89.31 87 ARG A N 1
ATOM 655 C CA . ARG A 1 87 ? 3.411 -3.145 -15.121 1.00 89.31 87 ARG A CA 1
ATOM 656 C C . ARG A 1 87 ? 4.389 -2.051 -15.576 1.00 89.31 87 ARG A C 1
ATOM 658 O O . ARG A 1 87 ? 5.437 -1.884 -14.951 1.00 89.31 87 ARG A O 1
ATOM 665 N N . ASP A 1 88 ? 4.068 -1.364 -16.667 1.00 87.62 88 ASP A N 1
ATOM 666 C CA . ASP A 1 88 ? 4.901 -0.330 -17.285 1.00 87.62 88 ASP A CA 1
ATOM 667 C C . ASP A 1 88 ? 4.463 1.086 -16.902 1.00 87.62 88 ASP A C 1
ATOM 669 O O . ASP A 1 88 ? 5.017 2.061 -17.405 1.00 87.62 88 ASP A O 1
ATOM 673 N N . GLU A 1 89 ? 3.499 1.213 -15.987 1.00 91.25 89 GLU A N 1
ATOM 674 C CA . GLU A 1 89 ? 3.123 2.512 -15.451 1.00 91.25 89 GLU A CA 1
ATOM 675 C C . GLU A 1 89 ? 4.295 3.198 -14.728 1.00 91.25 89 GLU A C 1
ATOM 677 O O . GLU A 1 89 ? 5.067 2.535 -14.020 1.00 91.25 89 GLU A O 1
ATOM 682 N N . PRO A 1 90 ? 4.428 4.532 -14.864 1.00 90.25 90 PRO A N 1
ATOM 683 C CA . PRO A 1 90 ? 5.483 5.282 -14.197 1.00 90.25 90 PRO A CA 1
ATOM 684 C C . PRO A 1 90 ? 5.377 5.199 -12.671 1.00 90.25 90 PRO A C 1
ATOM 686 O O . PRO A 1 90 ? 4.382 5.610 -12.070 1.00 90.25 90 PRO A O 1
ATOM 689 N N . ILE A 1 91 ? 6.458 4.766 -12.019 1.00 91.06 91 ILE A N 1
ATOM 690 C CA . ILE A 1 91 ? 6.541 4.695 -10.552 1.00 91.06 91 ILE A CA 1
ATOM 691 C C . ILE A 1 91 ? 6.424 6.098 -9.956 1.00 91.06 91 ILE A C 1
ATOM 693 O O . ILE A 1 91 ? 5.838 6.281 -8.885 1.00 91.06 91 ILE A O 1
ATOM 697 N N . SER A 1 92 ? 6.977 7.098 -10.651 1.00 89.94 92 SER A N 1
ATOM 698 C CA . SER A 1 92 ? 6.949 8.487 -10.195 1.00 89.94 92 SER A CA 1
ATOM 699 C C . SER A 1 92 ? 5.526 9.022 -9.994 1.00 89.94 92 SER A C 1
ATOM 701 O O . SER A 1 92 ? 5.300 9.746 -9.023 1.00 89.94 92 SER A O 1
ATOM 703 N N . THR A 1 93 ? 4.558 8.597 -10.813 1.00 91.50 93 THR A N 1
ATOM 704 C CA . THR A 1 93 ? 3.138 8.956 -10.661 1.00 91.50 93 THR A CA 1
ATOM 705 C C . THR A 1 93 ? 2.557 8.395 -9.364 1.00 91.50 93 THR A C 1
ATOM 707 O O . THR A 1 93 ? 1.976 9.143 -8.577 1.00 91.50 93 THR A O 1
ATOM 710 N N . ALA A 1 94 ? 2.783 7.108 -9.080 1.00 94.81 94 ALA A N 1
ATOM 711 C CA . ALA A 1 94 ? 2.297 6.466 -7.856 1.00 94.81 94 ALA A CA 1
ATOM 712 C C . ALA A 1 94 ? 2.919 7.085 -6.587 1.00 94.81 94 ALA A C 1
ATOM 714 O O . ALA A 1 94 ? 2.233 7.316 -5.587 1.00 94.81 94 ALA A O 1
ATOM 715 N N . VAL A 1 95 ? 4.214 7.423 -6.626 1.00 93.56 95 VAL A N 1
ATOM 716 C CA . VAL A 1 95 ? 4.878 8.129 -5.514 1.00 93.56 95 VAL A CA 1
ATOM 717 C C . VAL A 1 95 ? 4.293 9.526 -5.324 1.00 93.56 95 VAL A C 1
ATOM 719 O O . VAL A 1 95 ? 4.030 9.940 -4.189 1.00 93.56 95 VAL A O 1
ATOM 722 N N . GLN A 1 96 ? 4.083 10.266 -6.413 1.00 93.44 96 GLN A N 1
ATOM 723 C CA . GLN A 1 96 ? 3.506 11.604 -6.349 1.00 93.44 96 GLN A CA 1
ATOM 724 C C . GLN A 1 96 ? 2.086 11.576 -5.770 1.00 93.44 96 GLN A C 1
ATOM 726 O O . GLN A 1 96 ? 1.771 12.413 -4.924 1.00 93.44 96 GLN A O 1
ATOM 731 N N . ALA A 1 97 ? 1.263 10.598 -6.154 1.00 95.00 97 ALA A N 1
ATOM 732 C CA . ALA A 1 97 ? -0.087 10.425 -5.622 1.00 95.00 97 ALA A CA 1
ATOM 733 C C . ALA A 1 97 ? -0.078 10.216 -4.096 1.00 95.00 97 ALA A C 1
ATOM 735 O O . ALA A 1 97 ? -0.687 11.000 -3.363 1.00 95.00 97 ALA A O 1
ATOM 736 N N . ILE A 1 98 ? 0.717 9.258 -3.594 1.00 95.19 98 ILE A N 1
ATOM 737 C CA . ILE A 1 98 ? 0.843 9.006 -2.147 1.00 95.19 98 ILE A CA 1
ATOM 738 C C . ILE A 1 98 ? 1.350 10.244 -1.403 1.00 95.19 98 ILE A C 1
ATOM 740 O O . ILE A 1 98 ? 0.773 10.650 -0.393 1.00 95.19 98 ILE A O 1
ATOM 744 N N . THR A 1 99 ? 2.446 10.845 -1.873 1.00 93.38 99 THR A N 1
ATOM 745 C CA . THR A 1 99 ? 3.053 11.999 -1.188 1.00 93.38 99 THR A CA 1
ATOM 746 C C . THR A 1 99 ? 2.111 13.202 -1.157 1.00 93.38 99 THR A C 1
ATOM 748 O O . THR A 1 99 ? 2.022 13.878 -0.130 1.00 93.38 99 THR A O 1
ATOM 751 N N . SER A 1 100 ? 1.347 13.426 -2.230 1.00 93.06 100 SER A N 1
ATOM 752 C CA . SER A 1 100 ? 0.329 14.477 -2.290 1.00 93.06 100 SER A CA 1
ATOM 753 C C . SER A 1 100 ? -0.804 14.200 -1.304 1.00 93.06 100 SER A C 1
ATOM 755 O O . SER A 1 100 ? -1.158 15.084 -0.523 1.00 93.06 100 SER A O 1
ATOM 757 N N . ALA A 1 101 ? -1.329 12.972 -1.254 1.00 94.38 101 ALA A N 1
ATOM 758 C CA . ALA A 1 101 ? -2.359 12.594 -0.286 1.00 94.38 101 ALA A CA 1
ATOM 759 C C . ALA A 1 101 ? -1.868 12.753 1.169 1.00 94.38 101 ALA A C 1
ATOM 761 O O . ALA A 1 101 ? -2.566 13.327 2.004 1.00 94.38 101 ALA A O 1
ATOM 762 N N . LEU A 1 102 ? -0.630 12.351 1.478 1.00 91.31 102 LEU A N 1
ATOM 763 C CA . LEU A 1 102 ? -0.033 12.502 2.814 1.00 91.31 102 LEU A CA 1
ATOM 764 C C . LEU A 1 102 ? 0.144 13.964 3.262 1.00 91.31 102 LEU A C 1
ATOM 766 O O . LEU A 1 102 ? 0.055 14.253 4.468 1.00 91.31 102 LEU A O 1
ATOM 770 N N . ALA A 1 103 ? 0.401 14.868 2.311 1.00 89.50 103 ALA A N 1
ATOM 771 C CA . ALA A 1 103 ? 0.564 16.298 2.562 1.00 89.50 103 ALA A CA 1
ATOM 772 C C . ALA A 1 103 ? -0.754 16.982 2.967 1.00 89.50 103 ALA A C 1
ATOM 774 O O . ALA A 1 103 ? -0.732 17.943 3.737 1.00 89.50 103 ALA A O 1
ATOM 775 N N . HIS A 1 104 ? -1.904 16.465 2.521 1.00 87.00 104 HIS A N 1
ATOM 776 C CA . HIS A 1 104 ? -3.211 16.980 2.928 1.00 87.00 104 HIS A CA 1
ATOM 777 C C . HIS A 1 104 ? -3.496 16.659 4.400 1.00 87.00 104 HIS A C 1
ATOM 779 O O . HIS A 1 104 ? -3.220 15.556 4.879 1.00 87.00 104 HIS A O 1
ATOM 785 N N . SER A 1 105 ? -4.105 17.602 5.126 1.00 81.12 105 SER A N 1
ATOM 786 C CA . SER A 1 105 ? -4.461 17.441 6.546 1.00 81.12 105 SER A CA 1
ATOM 787 C C . SER A 1 105 ? -5.362 16.224 6.780 1.00 81.12 105 SER A C 1
ATOM 789 O O . SER A 1 105 ? -5.094 15.434 7.686 1.00 81.12 105 SER A O 1
ATOM 791 N N . HIS A 1 106 ? -6.354 16.036 5.908 1.00 82.94 106 HIS A N 1
ATOM 792 C CA . HIS A 1 106 ? -7.355 14.966 5.981 1.00 82.94 106 HIS A CA 1
ATOM 793 C C . HIS A 1 106 ? -7.005 13.706 5.177 1.00 82.94 106 HIS A C 1
ATOM 795 O O . HIS A 1 106 ? -7.770 12.749 5.218 1.00 82.94 106 HIS A O 1
ATOM 801 N N . ARG A 1 107 ? -5.875 13.703 4.450 1.00 87.81 107 ARG A N 1
ATOM 802 C CA . ARG A 1 107 ? -5.403 12.571 3.626 1.00 87.81 107 ARG A CA 1
ATOM 803 C C . ARG A 1 107 ? -6.455 11.980 2.689 1.00 87.81 107 ARG A C 1
ATOM 805 O O . ARG A 1 107 ? -6.563 10.768 2.550 1.00 87.81 107 ARG A O 1
ATOM 812 N N . VAL A 1 108 ? -7.238 12.852 2.065 1.00 88.12 108 VAL A N 1
ATOM 813 C CA . VAL A 1 108 ? -8.272 12.455 1.105 1.00 88.12 108 VAL A CA 1
ATOM 814 C C . VAL A 1 108 ? -7.630 11.678 -0.048 1.00 88.12 108 VAL A C 1
ATOM 816 O O . VAL A 1 108 ? -6.618 12.123 -0.589 1.00 88.12 108 VAL A O 1
ATOM 819 N N . GLY A 1 109 ? -8.214 10.531 -0.405 1.00 92.38 109 GLY A N 1
ATOM 820 C CA . GLY A 1 109 ? -7.749 9.684 -1.510 1.00 92.38 109 GLY A CA 1
ATOM 821 C C . GLY A 1 109 ? -6.484 8.879 -1.198 1.00 92.38 109 GLY A C 1
ATOM 822 O O . GLY A 1 109 ? -5.856 8.334 -2.107 1.00 92.38 109 GLY A O 1
ATOM 823 N N . LEU A 1 110 ? -6.076 8.798 0.073 1.00 96.38 110 LEU A N 1
ATOM 824 C CA . LEU A 1 110 ? -4.872 8.061 0.435 1.00 96.38 110 LEU A CA 1
ATOM 825 C C . LEU A 1 110 ? -5.068 6.550 0.277 1.00 96.38 110 LEU A C 1
ATOM 827 O O . LEU A 1 110 ? -4.138 5.886 -0.174 1.00 96.38 110 LEU A O 1
ATOM 831 N N . ALA A 1 111 ? -6.243 6.008 0.618 1.00 97.44 111 ALA A N 1
ATOM 832 C CA . ALA A 1 111 ? -6.508 4.576 0.444 1.00 97.44 111 ALA A CA 1
ATOM 833 C C . ALA A 1 111 ? -6.385 4.142 -1.027 1.00 97.44 111 ALA A C 1
ATOM 835 O O . ALA A 1 111 ? -5.696 3.167 -1.316 1.00 97.44 111 ALA A O 1
ATOM 836 N N . ASP A 1 112 ? -6.962 4.921 -1.944 1.00 97.31 112 ASP A N 1
ATOM 837 C CA . ASP A 1 112 ? -6.853 4.725 -3.395 1.00 97.31 112 ASP A CA 1
ATOM 838 C C . ASP A 1 112 ? -5.387 4.747 -3.867 1.00 97.31 112 ASP A C 1
ATOM 840 O O . ASP A 1 112 ? -4.884 3.785 -4.450 1.00 97.31 112 ASP A O 1
ATOM 844 N N . SER A 1 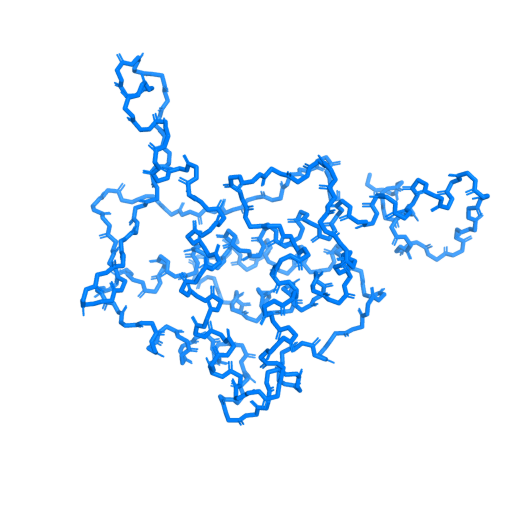113 ? -4.640 5.790 -3.484 1.00 97.75 113 SER A N 1
ATOM 845 C CA . SER A 1 113 ? -3.215 5.915 -3.827 1.00 97.75 113 SER A CA 1
ATOM 846 C C . SER A 1 113 ? -2.363 4.763 -3.270 1.00 97.75 113 SER A C 1
ATOM 848 O O . SER A 1 113 ? -1.408 4.324 -3.914 1.00 97.75 113 SER A O 1
ATOM 850 N N . ILE A 1 114 ? -2.688 4.260 -2.071 1.00 98.12 114 ILE A N 1
ATOM 851 C CA . ILE A 1 114 ? -2.037 3.084 -1.477 1.00 98.12 114 ILE A CA 1
ATOM 852 C C . ILE A 1 114 ? -2.374 1.827 -2.279 1.00 98.12 114 ILE A C 1
ATOM 854 O O . ILE A 1 114 ? -1.459 1.071 -2.603 1.00 98.12 114 ILE A O 1
ATOM 858 N N . ALA A 1 115 ? -3.654 1.593 -2.586 1.00 98.00 115 ALA A N 1
ATOM 859 C CA . ALA A 1 115 ? -4.107 0.414 -3.320 1.00 98.00 115 ALA A CA 1
ATOM 860 C C . ALA A 1 115 ? -3.409 0.319 -4.683 1.00 98.00 115 ALA A C 1
ATOM 862 O O . ALA A 1 115 ? -2.783 -0.701 -4.985 1.00 98.00 115 ALA A O 1
ATOM 863 N N . HIS A 1 116 ? -3.402 1.425 -5.430 1.00 97.88 116 HIS A N 1
ATOM 864 C CA . HIS A 1 116 ? -2.722 1.539 -6.714 1.00 97.88 116 HIS A CA 1
ATOM 865 C C . HIS A 1 116 ? -1.209 1.267 -6.600 1.00 97.88 116 HIS A C 1
ATOM 867 O O . HIS A 1 116 ? -0.650 0.450 -7.334 1.00 97.88 116 HIS A O 1
ATOM 873 N N . ALA A 1 117 ? -0.527 1.884 -5.628 1.00 97.75 117 ALA A N 1
ATOM 874 C CA . ALA A 1 117 ? 0.907 1.674 -5.427 1.00 97.75 117 ALA A CA 1
ATOM 875 C C . ALA A 1 117 ? 1.260 0.231 -5.025 1.00 97.75 117 ALA A C 1
ATOM 877 O O . ALA A 1 117 ? 2.272 -0.307 -5.484 1.00 97.75 117 ALA A O 1
ATOM 878 N N . LEU A 1 118 ? 0.442 -0.407 -4.178 1.00 97.69 118 LEU A N 1
ATOM 879 C CA . LEU A 1 118 ? 0.620 -1.813 -3.814 1.00 97.69 118 LEU A CA 1
ATOM 880 C C . LEU A 1 118 ? 0.443 -2.716 -5.035 1.00 97.69 118 LEU A C 1
ATOM 882 O O . LEU A 1 118 ? 1.303 -3.568 -5.269 1.00 97.69 118 LEU A O 1
ATOM 886 N N . ALA A 1 119 ? -0.609 -2.504 -5.831 1.00 97.69 119 ALA A N 1
ATOM 887 C CA . ALA A 1 119 ? -0.845 -3.250 -7.063 1.00 97.69 119 ALA A CA 1
ATOM 888 C C . ALA A 1 119 ? 0.346 -3.121 -8.028 1.00 97.69 119 ALA A C 1
ATOM 890 O O . ALA A 1 119 ? 0.902 -4.135 -8.459 1.00 97.69 119 ALA A O 1
ATOM 891 N N . LEU A 1 120 ? 0.831 -1.895 -8.270 1.00 97.38 120 LEU A N 1
ATOM 892 C CA . LEU A 1 120 ? 1.956 -1.636 -9.177 1.00 97.38 120 LEU A CA 1
ATOM 893 C C . LEU A 1 120 ? 3.257 -2.299 -8.699 1.00 97.38 120 LEU A C 1
ATOM 895 O O . LEU A 1 120 ? 4.011 -2.878 -9.491 1.00 97.38 120 LEU A O 1
ATOM 899 N N . SER A 1 121 ? 3.521 -2.256 -7.391 1.00 96.38 121 SER A N 1
ATOM 900 C CA . SER A 1 121 ? 4.650 -2.963 -6.782 1.00 96.38 121 SER A CA 1
ATOM 901 C C . SER A 1 121 ? 4.524 -4.486 -6.896 1.00 96.38 121 SER A C 1
ATOM 903 O O . SER A 1 121 ? 5.522 -5.150 -7.172 1.00 96.38 121 SER A O 1
ATOM 905 N N . ILE A 1 122 ? 3.329 -5.054 -6.702 1.00 96.12 122 ILE A N 1
ATOM 906 C CA . ILE A 1 122 ? 3.079 -6.504 -6.793 1.00 96.12 122 ILE A CA 1
ATOM 907 C C . ILE A 1 122 ? 3.212 -7.000 -8.237 1.00 96.12 122 ILE A C 1
ATOM 909 O O . ILE A 1 122 ? 3.818 -8.054 -8.463 1.00 96.12 122 ILE A O 1
ATOM 913 N N . ALA A 1 123 ? 2.709 -6.237 -9.211 1.00 95.44 123 ALA A N 1
ATOM 914 C CA . ALA A 1 123 ? 2.837 -6.534 -10.638 1.00 95.44 123 ALA A CA 1
ATOM 915 C C . ALA A 1 123 ? 4.310 -6.614 -11.084 1.00 95.44 123 ALA A C 1
ATOM 917 O O . ALA A 1 123 ? 4.663 -7.427 -11.939 1.00 95.44 123 ALA A O 1
ATOM 918 N N . ASN A 1 124 ? 5.181 -5.827 -10.446 1.00 94.31 124 ASN A N 1
ATOM 919 C CA . ASN A 1 124 ? 6.622 -5.784 -10.706 1.00 94.31 124 ASN A CA 1
ATOM 920 C C . ASN A 1 124 ? 7.468 -6.548 -9.670 1.00 94.31 124 ASN A C 1
ATOM 922 O O . ASN A 1 124 ? 8.694 -6.401 -9.624 1.00 94.31 124 ASN A O 1
ATOM 926 N N . ALA A 1 125 ? 6.846 -7.369 -8.820 1.00 91.62 125 ALA A N 1
ATOM 927 C CA . ALA A 1 125 ? 7.567 -8.103 -7.792 1.00 91.62 125 ALA A CA 1
ATOM 928 C C . ALA A 1 125 ? 8.505 -9.164 -8.399 1.00 91.62 125 ALA A C 1
ATOM 930 O O . ALA A 1 125 ? 8.110 -9.896 -9.313 1.00 91.62 125 ALA A O 1
ATOM 931 N N . PRO A 1 126 ? 9.730 -9.326 -7.863 1.00 85.56 126 PRO A N 1
ATOM 932 C CA . PRO A 1 126 ? 10.624 -10.378 -8.323 1.00 85.56 126 PRO A CA 1
ATOM 933 C C . PRO A 1 126 ? 10.057 -11.760 -7.968 1.00 85.56 126 PRO A C 1
ATOM 935 O O . PRO A 1 126 ? 9.481 -11.954 -6.897 1.00 85.56 126 PRO A O 1
ATOM 938 N N . GLY A 1 127 ? 10.270 -12.749 -8.843 1.00 78.25 127 GLY A N 1
ATOM 939 C CA . GLY A 1 127 ? 9.758 -14.115 -8.646 1.00 78.25 127 GLY A CA 1
ATOM 940 C C . GLY A 1 127 ? 10.328 -14.838 -7.417 1.00 78.25 127 GLY A C 1
ATOM 941 O O . GLY A 1 127 ? 9.697 -15.748 -6.884 1.00 78.25 127 GLY A O 1
ATOM 942 N N . ARG A 1 128 ? 11.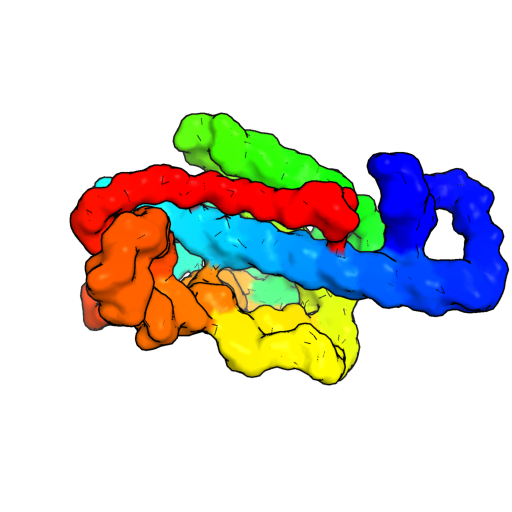496 -14.409 -6.925 1.00 77.56 128 ARG A N 1
ATOM 943 C CA . ARG A 1 128 ? 12.132 -14.915 -5.701 1.00 77.56 128 ARG A CA 1
ATOM 944 C C . ARG A 1 128 ? 12.595 -13.775 -4.802 1.00 77.56 128 ARG A C 1
ATOM 946 O O . ARG A 1 128 ? 12.878 -12.676 -5.283 1.00 77.56 128 ARG A O 1
ATOM 953 N N . GLN A 1 129 ? 12.690 -14.070 -3.506 1.00 75.38 129 GLN A N 1
ATOM 954 C CA . GLN A 1 129 ? 13.358 -13.200 -2.537 1.00 75.38 129 GLN A CA 1
ATOM 955 C C . GLN A 1 129 ? 14.810 -12.989 -2.985 1.00 75.38 129 GLN A C 1
ATOM 957 O O . GLN A 1 129 ? 15.452 -13.922 -3.474 1.00 75.38 129 GLN A O 1
ATOM 962 N N . GLN A 1 130 ? 15.302 -11.760 -2.880 1.00 72.94 130 GLN A N 1
ATOM 963 C CA . GLN A 1 130 ? 16.663 -11.424 -3.292 1.00 72.94 130 GLN A CA 1
ATOM 964 C C . GLN A 1 130 ? 17.611 -11.518 -2.090 1.00 72.94 130 GLN A C 1
ATOM 966 O O . GLN A 1 130 ? 17.196 -11.308 -0.955 1.00 72.94 130 GLN A O 1
ATOM 971 N N . GLY A 1 131 ? 18.897 -11.805 -2.317 1.00 63.22 131 GLY A N 1
ATOM 972 C CA . GLY A 1 131 ? 19.872 -12.007 -1.228 1.00 63.22 131 GLY A CA 1
ATOM 973 C C . GLY A 1 131 ? 20.143 -10.772 -0.354 1.00 63.22 131 GLY A C 1
ATOM 974 O O . GLY A 1 131 ? 20.753 -10.887 0.701 1.00 63.22 131 GLY A O 1
ATOM 975 N N . TYR A 1 132 ? 19.688 -9.592 -0.779 1.00 68.44 132 TYR A N 1
ATOM 976 C CA . TYR A 1 132 ? 19.759 -8.339 -0.019 1.00 68.44 132 TYR A CA 1
ATOM 977 C C . TYR A 1 132 ? 18.445 -8.001 0.714 1.00 68.44 132 TYR A C 1
ATOM 979 O O . TYR A 1 132 ? 18.302 -6.912 1.279 1.00 68.44 132 TYR A O 1
ATOM 987 N N . ASP A 1 133 ? 17.474 -8.916 0.704 1.00 63.28 133 ASP A N 1
ATOM 988 C CA . ASP A 1 133 ? 16.242 -8.814 1.483 1.00 63.28 133 ASP A CA 1
ATOM 989 C C . ASP A 1 133 ? 16.596 -9.127 2.927 1.00 63.28 133 ASP A C 1
ATOM 991 O O . ASP A 1 133 ? 17.185 -10.163 3.216 1.00 63.28 133 ASP A O 1
ATOM 995 N N . ARG A 1 134 ? 16.274 -8.210 3.837 1.00 65.25 134 ARG A N 1
ATOM 996 C CA . ARG A 1 134 ? 16.452 -8.481 5.258 1.00 65.25 134 ARG A CA 1
ATOM 997 C C . ARG A 1 134 ? 15.251 -9.253 5.778 1.00 65.25 134 ARG A C 1
ATOM 999 O O . ARG A 1 134 ? 14.121 -8.857 5.507 1.00 65.25 134 ARG A O 1
ATOM 1006 N N . ASP A 1 135 ? 15.515 -10.278 6.578 1.00 59.00 135 ASP A N 1
ATOM 1007 C CA . ASP A 1 135 ? 14.482 -11.130 7.177 1.00 59.00 135 ASP A CA 1
ATOM 1008 C C . ASP A 1 135 ? 13.614 -10.393 8.213 1.00 59.00 135 ASP A C 1
ATOM 1010 O O . ASP A 1 135 ? 12.532 -10.854 8.561 1.00 59.00 135 ASP A O 1
ATOM 1014 N N . ASP A 1 136 ? 14.055 -9.223 8.690 1.00 53.12 136 ASP A N 1
ATOM 1015 C CA . ASP A 1 136 ? 13.338 -8.393 9.667 1.00 53.12 136 ASP A CA 1
ATOM 1016 C C . ASP A 1 136 ? 12.253 -7.488 9.052 1.00 53.12 136 ASP A C 1
ATOM 1018 O O . ASP A 1 136 ? 11.673 -6.656 9.757 1.00 53.12 136 ASP A O 1
ATOM 1022 N N . ARG A 1 137 ? 12.000 -7.608 7.741 1.00 73.06 137 ARG A N 1
ATOM 1023 C CA . ARG A 1 137 ? 11.020 -6.809 6.989 1.00 73.06 137 ARG A CA 1
ATOM 1024 C C . ARG A 1 137 ? 10.271 -7.682 6.002 1.00 73.06 137 ARG A C 1
ATOM 1026 O O . ARG A 1 137 ? 10.845 -8.616 5.458 1.00 73.06 137 ARG A O 1
ATOM 1033 N N . LEU A 1 138 ? 9.031 -7.314 5.687 1.00 83.00 138 LEU A N 1
ATOM 1034 C CA . LEU A 1 138 ? 8.238 -7.991 4.664 1.00 83.00 138 LEU A CA 1
ATOM 1035 C C . LEU A 1 138 ? 8.884 -7.831 3.271 1.00 83.00 138 LEU A C 1
ATOM 1037 O O . LEU A 1 138 ? 8.877 -6.728 2.714 1.00 83.00 138 LEU A O 1
ATOM 1041 N N . PRO A 1 139 ? 9.422 -8.902 2.654 1.00 87.25 139 PRO A N 1
ATOM 1042 C CA . PRO A 1 139 ? 9.991 -8.805 1.316 1.00 87.25 139 PRO A CA 1
ATOM 1043 C C . PRO A 1 139 ? 8.874 -8.675 0.275 1.00 87.25 139 PRO A C 1
ATOM 1045 O O . PRO A 1 139 ? 7.879 -9.399 0.344 1.00 87.25 139 PRO A O 1
ATOM 1048 N N . LEU A 1 140 ? 9.062 -7.826 -0.745 1.00 91.06 140 LEU A N 1
ATOM 1049 C CA . LEU A 1 140 ? 8.072 -7.622 -1.818 1.00 91.06 140 LEU A CA 1
ATOM 1050 C C . LEU A 1 140 ? 7.689 -8.940 -2.514 1.00 91.06 140 LEU A C 1
ATOM 1052 O O . LEU A 1 140 ? 6.518 -9.175 -2.786 1.00 91.06 140 LEU A O 1
ATOM 1056 N N . ALA A 1 141 ? 8.649 -9.842 -2.739 1.00 90.31 141 ALA A N 1
ATOM 1057 C CA . ALA A 1 141 ? 8.362 -11.169 -3.290 1.00 90.31 141 ALA A CA 1
ATOM 1058 C C . ALA A 1 141 ? 7.415 -11.986 -2.388 1.00 90.31 141 ALA A C 1
ATOM 1060 O O . ALA A 1 141 ? 6.557 -12.713 -2.883 1.00 90.31 141 ALA A O 1
ATOM 1061 N N . GLY A 1 142 ? 7.564 -11.873 -1.064 1.00 90.94 142 GLY A N 1
ATOM 1062 C CA . GLY A 1 142 ? 6.689 -12.521 -0.088 1.00 90.94 142 GLY A CA 1
ATOM 1063 C C . GLY A 1 142 ? 5.281 -11.933 -0.098 1.00 90.94 142 GLY A C 1
ATOM 1064 O O . GLY A 1 142 ? 4.315 -12.685 -0.211 1.00 90.94 142 GLY A O 1
ATOM 1065 N N . ALA A 1 143 ? 5.172 -10.603 -0.070 1.00 93.31 143 ALA A N 1
ATOM 1066 C CA . ALA A 1 143 ? 3.895 -9.896 -0.178 1.00 93.31 143 ALA A CA 1
ATOM 1067 C C . ALA A 1 143 ? 3.159 -10.244 -1.483 1.00 93.31 143 ALA A C 1
ATOM 1069 O O . ALA A 1 143 ? 1.983 -10.596 -1.463 1.00 93.31 143 ALA A O 1
ATOM 1070 N N . ALA A 1 144 ? 3.875 -10.262 -2.611 1.00 95.25 144 ALA A N 1
ATOM 1071 C CA . ALA A 1 144 ? 3.310 -10.625 -3.904 1.00 95.25 144 ALA A CA 1
ATOM 1072 C C . ALA A 1 144 ? 2.801 -12.073 -3.946 1.00 95.25 144 ALA A C 1
ATOM 1074 O O . ALA A 1 144 ? 1.744 -12.321 -4.518 1.00 95.25 144 ALA A O 1
ATOM 1075 N N . ARG A 1 145 ? 3.502 -13.033 -3.321 1.00 94.50 145 ARG A N 1
ATOM 1076 C CA . ARG A 1 145 ? 2.989 -14.410 -3.185 1.00 94.50 145 ARG A CA 1
ATOM 1077 C C . ARG A 1 145 ? 1.704 -14.455 -2.361 1.00 94.50 145 ARG A C 1
ATOM 1079 O O . ARG A 1 145 ? 0.758 -15.118 -2.770 1.00 94.50 145 ARG A O 1
ATOM 1086 N N . GLN A 1 146 ? 1.663 -13.749 -1.231 1.00 95.00 146 GLN A N 1
ATOM 1087 C CA . GLN A 1 146 ? 0.475 -13.702 -0.372 1.00 95.00 146 GLN A CA 1
ATOM 1088 C C . GLN A 1 146 ? -0.735 -13.089 -1.086 1.00 95.00 146 GLN A C 1
ATOM 1090 O O . GLN A 1 146 ? -1.837 -13.618 -0.948 1.00 95.00 146 GLN A O 1
ATOM 1095 N N . ALA A 1 147 ? -0.520 -12.016 -1.856 1.00 96.56 147 ALA A N 1
ATOM 1096 C CA . ALA A 1 147 ? -1.562 -11.355 -2.635 1.00 96.56 147 ALA A CA 1
ATOM 1097 C C . ALA A 1 147 ? -2.058 -12.234 -3.790 1.00 96.56 147 ALA A C 1
ATOM 1099 O O . ALA A 1 147 ? -3.258 -12.429 -3.940 1.00 96.56 147 ALA A O 1
ATOM 1100 N N . LYS A 1 148 ? -1.143 -12.837 -4.563 1.00 95.62 148 LYS A N 1
ATOM 1101 C CA . LYS A 1 148 ? -1.498 -13.739 -5.673 1.00 95.62 148 LYS A CA 1
ATOM 1102 C C . LYS A 1 148 ? -2.275 -14.968 -5.204 1.00 95.62 148 LYS A C 1
ATOM 1104 O O . LYS A 1 148 ? -3.196 -15.382 -5.890 1.00 95.62 148 LYS A O 1
ATOM 1109 N N . ALA A 1 149 ? -1.944 -15.515 -4.033 1.00 96.88 149 ALA A N 1
ATOM 1110 C CA . ALA A 1 149 ? -2.678 -16.639 -3.448 1.00 96.88 149 ALA A CA 1
ATOM 1111 C C . ALA A 1 149 ? -4.133 -16.298 -3.071 1.00 96.88 149 ALA A C 1
ATOM 1113 O O . ALA A 1 149 ? -4.934 -17.210 -2.925 1.00 96.88 149 ALA A O 1
ATOM 1114 N N . ARG A 1 150 ? -4.459 -15.007 -2.921 1.00 97.38 150 ARG A N 1
ATOM 1115 C CA . ARG A 1 150 ? -5.792 -14.489 -2.565 1.00 97.38 150 ARG A CA 1
ATOM 1116 C C . ARG A 1 150 ? -6.460 -13.743 -3.721 1.00 97.38 150 ARG A C 1
ATOM 1118 O O . ARG A 1 150 ? -7.438 -13.037 -3.511 1.00 97.38 150 ARG A O 1
ATOM 1125 N N . ARG A 1 151 ? -5.910 -13.841 -4.936 1.00 97.69 151 ARG A N 1
ATOM 1126 C CA . ARG A 1 151 ? -6.398 -13.102 -6.110 1.00 97.69 151 ARG A CA 1
ATOM 1127 C C . ARG A 1 151 ? -7.878 -13.377 -6.374 1.00 97.69 151 ARG A C 1
ATOM 1129 O O . ARG A 1 151 ? -8.618 -12.447 -6.664 1.00 97.69 151 ARG A O 1
ATOM 1136 N N . ASP A 1 152 ? -8.285 -14.633 -6.240 1.00 98.06 152 ASP A N 1
ATOM 1137 C CA . ASP A 1 152 ? -9.639 -15.083 -6.573 1.00 98.06 152 ASP A CA 1
ATOM 1138 C C . ASP A 1 152 ? -10.603 -15.006 -5.372 1.00 98.06 152 ASP A C 1
ATOM 1140 O O . ASP A 1 152 ? -11.778 -15.345 -5.488 1.00 98.06 152 ASP A O 1
ATOM 1144 N N . GLU A 1 153 ? -10.124 -14.553 -4.208 1.00 97.94 153 GLU A N 1
ATOM 1145 C CA . GLU A 1 153 ? -10.967 -14.254 -3.048 1.00 97.94 153 GLU A CA 1
ATOM 1146 C C . GLU A 1 153 ? -11.619 -12.868 -3.193 1.00 97.94 153 GLU A C 1
ATOM 1148 O O . GLU A 1 153 ? -11.103 -12.030 -3.939 1.00 97.94 153 GLU A O 1
ATOM 1153 N N . PRO A 1 154 ? -12.708 -12.569 -2.454 1.00 98.56 154 PRO A N 1
ATOM 1154 C CA . PRO A 1 154 ? -13.250 -11.215 -2.384 1.00 98.56 154 PRO A CA 1
ATOM 1155 C C . PRO A 1 154 ? -12.178 -10.187 -1.994 1.00 98.56 154 PRO A C 1
ATOM 1157 O O . PRO A 1 154 ? -11.353 -10.442 -1.110 1.00 98.56 154 PRO A O 1
ATOM 1160 N N . ALA A 1 155 ? -12.217 -9.001 -2.600 1.00 98.25 155 ALA A N 1
ATOM 1161 C CA . ALA A 1 155 ? -11.284 -7.903 -2.359 1.00 98.25 155 ALA A CA 1
ATOM 1162 C C . ALA A 1 155 ? -11.209 -7.542 -0.868 1.00 98.25 155 ALA A C 1
ATOM 1164 O O . ALA A 1 155 ? -10.132 -7.224 -0.356 1.00 98.25 155 ALA A O 1
ATOM 1165 N N . PHE A 1 156 ? -12.327 -7.694 -0.150 1.00 98.50 156 PHE A N 1
ATOM 1166 C CA . PHE A 1 156 ? -12.388 -7.598 1.306 1.00 98.50 156 PHE A CA 1
ATOM 1167 C C . PHE A 1 156 ? -11.369 -8.489 2.025 1.00 98.50 156 PHE A C 1
ATOM 1169 O O . PHE A 1 156 ? -10.637 -8.001 2.885 1.00 98.50 156 PHE A O 1
ATOM 1176 N N . ASN A 1 157 ? -11.260 -9.765 1.652 1.00 98.06 157 ASN A N 1
ATOM 1177 C CA . ASN A 1 157 ? -10.350 -10.708 2.306 1.00 98.06 157 ASN A CA 1
ATOM 1178 C C . ASN A 1 157 ? -8.883 -10.375 2.020 1.00 98.06 157 ASN A C 1
ATOM 1180 O O . ASN A 1 157 ? -8.036 -10.463 2.915 1.00 98.06 157 ASN A O 1
ATOM 1184 N N . LEU A 1 158 ? -8.580 -9.939 0.793 1.00 97.75 158 LEU A N 1
ATOM 1185 C CA . LEU A 1 158 ? -7.240 -9.478 0.440 1.00 97.75 158 LEU A CA 1
ATOM 1186 C C . LEU A 1 158 ? -6.853 -8.236 1.257 1.00 97.75 158 LEU A C 1
ATOM 1188 O O . LEU A 1 158 ? -5.780 -8.218 1.862 1.00 97.75 158 LEU A O 1
ATOM 1192 N N . VAL A 1 159 ? -7.722 -7.222 1.324 1.00 98.00 159 VAL A N 1
ATOM 1193 C CA . VAL A 1 159 ? -7.456 -5.993 2.093 1.00 98.00 159 VAL A CA 1
ATOM 1194 C C . VAL A 1 159 ? -7.355 -6.274 3.588 1.00 98.00 159 VAL A C 1
ATOM 1196 O O . VAL A 1 159 ? -6.434 -5.769 4.230 1.00 98.00 159 VAL A O 1
ATOM 1199 N N . LYS A 1 160 ? -8.237 -7.116 4.137 1.00 97.31 160 LYS A N 1
ATOM 1200 C CA . LYS A 1 160 ? -8.176 -7.556 5.536 1.00 97.31 160 LYS A CA 1
ATOM 1201 C C . LYS A 1 160 ? -6.805 -8.152 5.865 1.00 97.31 160 LYS A C 1
ATOM 1203 O O . LYS A 1 160 ? -6.139 -7.685 6.789 1.00 97.31 160 LYS A O 1
ATOM 1208 N N . HIS A 1 161 ? -6.341 -9.102 5.047 1.00 96.19 161 HIS A N 1
ATOM 1209 C CA . HIS A 1 161 ? -5.020 -9.722 5.201 1.00 96.19 161 HIS A CA 1
ATOM 1210 C C . HIS A 1 161 ? -3.883 -8.696 5.119 1.00 96.19 161 HIS A C 1
ATOM 1212 O O . HIS A 1 161 ? -2.948 -8.734 5.919 1.00 96.19 161 HIS A O 1
ATOM 1218 N N . VAL A 1 162 ? -3.949 -7.768 4.159 1.00 95.88 162 VAL A N 1
ATOM 1219 C CA . VAL A 1 162 ? -2.946 -6.704 4.002 1.00 95.88 162 VAL A CA 1
ATOM 1220 C C . VAL A 1 162 ? -2.879 -5.825 5.253 1.00 95.88 162 VAL A C 1
ATOM 1222 O O . VAL A 1 162 ? -1.779 -5.576 5.745 1.00 95.88 162 VAL A O 1
ATOM 1225 N N . ILE A 1 163 ? -4.024 -5.394 5.792 1.00 94.88 163 ILE A N 1
ATOM 1226 C CA . ILE A 1 163 ? -4.102 -4.552 6.996 1.00 94.88 163 ILE A CA 1
ATOM 1227 C C . ILE A 1 163 ? -3.534 -5.283 8.216 1.00 94.88 163 ILE A C 1
ATOM 1229 O O . ILE A 1 163 ? -2.727 -4.701 8.938 1.00 94.88 163 ILE A O 1
ATOM 1233 N N . GLU A 1 164 ? -3.889 -6.554 8.417 1.00 90.31 164 GLU A N 1
ATOM 1234 C CA . GLU A 1 164 ? -3.423 -7.368 9.550 1.00 90.31 164 GLU A CA 1
ATOM 1235 C C . GLU A 1 164 ? -1.925 -7.659 9.500 1.00 90.31 164 GLU A C 1
ATOM 1237 O O . GLU A 1 164 ? -1.209 -7.494 10.491 1.00 90.31 164 GLU A O 1
ATOM 1242 N N . ALA A 1 165 ? -1.435 -8.102 8.344 1.00 88.75 165 ALA A N 1
ATOM 1243 C CA . ALA A 1 165 ? -0.114 -8.701 8.264 1.00 88.75 165 ALA A CA 1
ATOM 1244 C C . ALA A 1 165 ? 0.974 -7.697 7.870 1.00 88.75 165 ALA A C 1
ATOM 1246 O O . ALA A 1 165 ? 2.085 -7.750 8.404 1.00 88.75 165 ALA A O 1
ATOM 1247 N N . TRP A 1 166 ? 0.713 -6.802 6.913 1.00 91.94 166 TRP A N 1
ATOM 1248 C CA . TRP A 1 166 ? 1.798 -6.094 6.225 1.00 91.94 166 TRP A CA 1
ATOM 1249 C C . TRP A 1 166 ? 2.375 -4.919 7.015 1.00 91.94 166 TRP A C 1
ATOM 1251 O O . TRP A 1 166 ? 3.604 -4.860 7.130 1.00 91.94 166 TRP A O 1
ATOM 1261 N N . PRO A 1 167 ? 1.568 -4.020 7.617 1.00 87.75 167 PRO A N 1
ATOM 1262 C CA . PRO A 1 167 ? 2.083 -2.978 8.496 1.00 87.75 167 PRO A CA 1
ATOM 1263 C C . PRO A 1 167 ? 2.928 -3.553 9.631 1.00 87.75 167 PRO A C 1
ATOM 1265 O O . PRO A 1 167 ? 4.032 -3.069 9.867 1.00 87.75 167 PRO A O 1
ATOM 1268 N N . LEU A 1 168 ? 2.465 -4.617 10.294 1.00 81.56 168 LEU A N 1
ATOM 1269 C CA . LEU A 1 168 ? 3.204 -5.234 11.396 1.00 81.56 168 LEU A CA 1
ATOM 1270 C C . LEU A 1 168 ? 4.495 -5.889 10.901 1.00 81.56 168 LEU A C 1
ATOM 1272 O O . LEU A 1 168 ? 5.561 -5.563 11.419 1.00 81.56 168 LEU A O 1
ATOM 1276 N N . ALA A 1 169 ? 4.425 -6.723 9.856 1.00 81.56 169 ALA A N 1
ATOM 1277 C CA . ALA A 1 169 ? 5.586 -7.398 9.267 1.00 81.56 169 ALA A CA 1
ATOM 1278 C C . ALA A 1 169 ? 6.665 -6.414 8.773 1.00 81.56 169 ALA A C 1
ATOM 1280 O O . ALA A 1 169 ? 7.861 -6.684 8.873 1.00 81.56 169 ALA A O 1
ATOM 1281 N N . GLN A 1 170 ? 6.260 -5.246 8.272 1.00 78.69 170 GLN A N 1
ATOM 1282 C CA . GLN A 1 170 ? 7.182 -4.200 7.831 1.00 78.69 170 GLN A CA 1
ATOM 1283 C C . GLN A 1 170 ? 7.862 -3.461 8.998 1.00 78.69 170 GLN A C 1
ATOM 1285 O O . GLN A 1 170 ? 8.951 -2.907 8.824 1.00 78.69 170 GLN A O 1
ATOM 1290 N N . HIS A 1 171 ? 7.244 -3.466 10.184 1.00 72.88 171 HIS A N 1
ATOM 1291 C CA . HIS A 1 171 ? 7.682 -2.710 11.359 1.00 72.88 171 HIS A CA 1
ATOM 1292 C C . HIS A 1 171 ? 8.088 -3.596 12.556 1.00 72.88 171 HIS A C 1
ATOM 1294 O O . HIS A 1 171 ? 8.350 -3.057 13.632 1.00 72.88 171 HIS A O 1
ATOM 1300 N N . VAL A 1 172 ? 8.219 -4.923 12.392 1.00 62.72 172 VAL A N 1
ATOM 1301 C CA . VAL A 1 172 ? 8.627 -5.872 13.461 1.00 62.72 172 VAL A CA 1
ATOM 1302 C C . VAL A 1 172 ? 9.917 -5.426 14.149 1.00 62.72 172 VAL A C 1
ATOM 1304 O O . VAL A 1 172 ? 10.024 -5.445 15.377 1.00 62.72 172 VAL A O 1
ATOM 1307 N N . TYR A 1 173 ? 10.876 -4.918 13.373 1.00 50.69 173 TYR A N 1
ATOM 1308 C CA . TYR A 1 173 ? 12.121 -4.364 13.899 1.00 50.69 173 TYR A CA 1
ATOM 1309 C C . TYR A 1 173 ? 11.913 -3.209 14.904 1.00 50.69 173 TYR A C 1
ATOM 1311 O O . TYR A 1 173 ? 12.678 -3.062 15.862 1.00 50.69 173 TYR A O 1
ATOM 1319 N N . TRP A 1 174 ? 10.868 -2.393 14.718 1.00 50.88 174 TRP A N 1
ATOM 1320 C CA . TRP A 1 174 ? 10.507 -1.283 15.612 1.00 50.88 174 TRP A CA 1
ATOM 1321 C C . TRP A 1 174 ? 9.650 -1.722 16.803 1.00 50.88 174 TRP A C 1
ATOM 1323 O O . TRP A 1 174 ? 9.618 -1.011 17.809 1.00 50.88 174 TRP A O 1
ATOM 1333 N N . ALA A 1 175 ? 8.997 -2.883 16.713 1.00 49.38 175 ALA A N 1
ATOM 1334 C CA . ALA A 1 175 ? 8.223 -3.469 17.802 1.00 49.38 175 ALA A CA 1
ATOM 1335 C C . ALA A 1 175 ? 9.108 -4.201 18.832 1.00 49.38 175 ALA A C 1
ATOM 1337 O O . ALA A 1 175 ? 8.836 -4.119 20.027 1.00 49.38 175 ALA A O 1
ATOM 1338 N N . VAL A 1 176 ? 10.189 -4.868 18.397 1.00 45.69 176 VAL A N 1
ATOM 1339 C CA . VAL A 1 176 ? 10.929 -5.825 19.252 1.00 45.69 176 VAL A CA 1
ATOM 1340 C C . VAL A 1 176 ? 12.346 -5.363 19.649 1.00 45.69 176 VAL A C 1
ATOM 1342 O O . VAL A 1 176 ? 12.800 -5.669 20.748 1.00 45.69 176 VAL A O 1
ATOM 1345 N N . GLY A 1 177 ? 13.074 -4.614 18.806 1.00 38.19 177 GLY A N 1
ATOM 1346 C CA . GLY A 1 177 ? 14.549 -4.606 18.895 1.00 38.19 177 GLY A CA 1
ATOM 1347 C C . GLY A 1 177 ? 15.250 -3.396 19.529 1.00 38.19 177 GLY A C 1
ATOM 1348 O O . GLY A 1 177 ? 16.278 -3.567 20.178 1.00 38.19 177 GLY A O 1
ATOM 1349 N N . ARG A 1 178 ? 14.757 -2.161 19.349 1.00 42.97 178 ARG A N 1
ATOM 1350 C CA . ARG A 1 178 ? 15.522 -0.945 19.739 1.00 42.97 178 ARG A CA 1
ATOM 1351 C C . ARG A 1 178 ? 14.927 -0.102 20.855 1.00 42.97 178 ARG A C 1
ATOM 1353 O O . ARG A 1 178 ? 15.589 0.789 21.380 1.00 42.97 178 ARG A O 1
ATOM 1360 N N . GLY A 1 179 ? 13.695 -0.387 21.265 1.00 43.31 179 GLY A N 1
ATOM 1361 C CA . GLY A 1 179 ? 13.011 0.415 22.276 1.00 43.31 179 GLY A CA 1
ATOM 1362 C C . GLY A 1 179 ? 13.714 0.434 23.637 1.00 43.31 179 GLY A C 1
ATOM 1363 O O . GLY A 1 179 ? 13.572 1.421 24.353 1.00 43.31 179 GLY A O 1
ATOM 1364 N N . LEU A 1 180 ? 14.461 -0.620 23.992 1.00 43.25 180 LEU A N 1
ATOM 1365 C CA . LEU A 1 180 ? 15.055 -0.779 25.324 1.00 43.25 180 LEU A CA 1
ATOM 1366 C C . LEU A 1 180 ? 16.504 -0.273 25.425 1.00 43.25 180 LEU A C 1
ATOM 1368 O O . LEU A 1 180 ? 16.880 0.268 26.461 1.00 43.25 180 LEU A O 1
ATOM 1372 N N . GLN A 1 181 ? 17.321 -0.439 24.379 1.00 45.28 181 GLN A N 1
ATOM 1373 C CA . GLN A 1 181 ? 18.733 -0.030 24.401 1.00 45.28 181 GLN A CA 1
ATOM 1374 C C 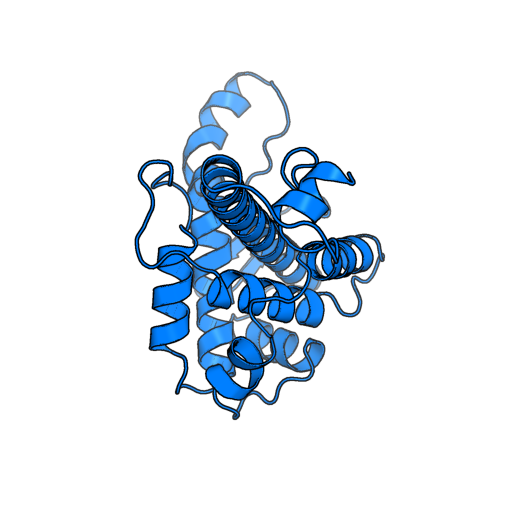. GLN A 1 181 ? 18.913 1.475 24.172 1.00 45.28 181 GLN A C 1
ATOM 1376 O O . GLN A 1 181 ? 19.685 2.111 24.886 1.00 45.28 181 GLN A O 1
ATOM 1381 N N . ASP A 1 182 ? 18.154 2.066 23.252 1.00 45.69 182 ASP A N 1
ATOM 1382 C CA . ASP A 1 182 ? 18.296 3.484 22.906 1.00 45.69 182 ASP A CA 1
ATOM 1383 C C . ASP A 1 182 ? 17.551 4.398 23.901 1.00 45.69 182 ASP A C 1
ATOM 1385 O O . ASP A 1 182 ? 18.030 5.481 24.234 1.00 45.69 182 ASP A O 1
ATOM 1389 N N . ALA A 1 183 ? 16.447 3.926 24.506 1.00 46.69 183 ALA A N 1
ATOM 1390 C CA . ALA A 1 183 ? 15.790 4.624 25.622 1.00 46.69 183 ALA A CA 1
ATOM 1391 C C . ALA A 1 183 ? 16.688 4.734 26.869 1.00 46.69 183 ALA A C 1
ATOM 1393 O O . ALA A 1 183 ? 16.554 5.684 27.634 1.00 46.69 183 ALA A O 1
ATOM 1394 N N . ARG A 1 184 ? 17.632 3.799 27.056 1.00 47.47 184 ARG A N 1
ATOM 1395 C CA . ARG A 1 184 ? 18.651 3.871 28.118 1.00 47.47 184 ARG A CA 1
ATOM 1396 C C . ARG A 1 184 ? 19.770 4.871 27.813 1.00 47.47 184 ARG A C 1
ATOM 1398 O O . ARG A 1 184 ? 20.476 5.259 28.735 1.00 47.47 184 ARG A O 1
ATOM 1405 N N . ARG A 1 185 ? 19.944 5.280 26.550 1.00 51.81 185 ARG A N 1
ATOM 1406 C CA . ARG A 1 185 ? 21.006 6.205 26.115 1.00 51.81 185 ARG A CA 1
ATOM 1407 C C . ARG A 1 185 ? 20.533 7.644 25.905 1.00 51.81 185 ARG A C 1
ATOM 1409 O O . ARG A 1 185 ? 21.364 8.507 25.670 1.00 51.81 185 ARG A O 1
ATOM 1416 N N . GLY A 1 186 ? 19.229 7.926 25.992 1.00 46.44 186 GLY A N 1
ATOM 1417 C CA . GLY A 1 186 ? 18.687 9.285 25.822 1.00 46.44 186 GLY A CA 1
ATOM 1418 C C . GLY A 1 186 ? 18.821 9.850 24.400 1.00 46.44 186 GLY A C 1
ATOM 1419 O O . GLY A 1 186 ? 18.491 11.009 24.155 1.00 46.44 186 GLY A O 1
ATOM 1420 N N . GLU A 1 187 ? 19.275 9.041 23.443 1.00 43.56 187 GLU A N 1
ATOM 1421 C CA . GLU A 1 187 ? 19.563 9.470 22.081 1.00 43.56 187 GLU A CA 1
ATOM 1422 C C . GLU A 1 187 ? 18.365 9.187 21.164 1.00 43.56 187 GLU A C 1
ATOM 1424 O O . GLU A 1 187 ? 18.173 8.084 20.661 1.00 43.56 187 GLU A O 1
ATOM 1429 N N . LYS A 1 188 ? 17.591 10.251 20.920 1.00 43.97 188 LYS A N 1
ATOM 1430 C CA . LYS A 1 188 ? 16.474 10.386 19.962 1.00 43.97 188 LYS A CA 1
ATOM 1431 C C . LYS A 1 188 ? 15.177 9.622 20.312 1.00 43.97 188 LYS A C 1
ATOM 1433 O O . LYS A 1 188 ? 15.198 8.453 20.686 1.00 43.97 188 LYS A O 1
ATOM 1438 N N . PRO A 1 189 ? 13.998 10.258 20.136 1.00 43.34 189 PRO A N 1
ATOM 1439 C CA . PRO A 1 189 ? 12.715 9.589 20.311 1.00 43.34 189 PRO A CA 1
ATOM 1440 C C . PRO A 1 189 ? 12.536 8.549 19.203 1.00 43.34 189 PRO A C 1
ATOM 1442 O O . PRO A 1 189 ? 12.246 8.883 18.054 1.00 43.34 189 PRO A O 1
ATOM 1445 N N . ILE A 1 190 ? 12.719 7.276 19.539 1.00 47.28 190 ILE A N 1
ATOM 1446 C CA . ILE A 1 190 ? 12.415 6.185 18.618 1.00 47.28 190 ILE A CA 1
ATOM 1447 C C . ILE A 1 190 ? 10.909 6.136 18.420 1.00 47.28 190 ILE A C 1
ATOM 1449 O O . ILE A 1 190 ? 10.146 6.034 19.384 1.00 47.28 190 ILE A O 1
ATOM 1453 N N . LEU A 1 191 ? 10.497 6.193 17.155 1.00 45.72 191 LEU A N 1
ATOM 1454 C CA . LEU A 1 191 ? 9.151 5.866 16.705 1.00 45.72 191 LEU A CA 1
ATOM 1455 C C . LEU A 1 191 ? 8.885 4.395 17.040 1.00 45.72 191 LEU A C 1
ATOM 1457 O O . LEU A 1 191 ? 9.119 3.499 16.236 1.00 45.72 191 LEU A O 1
ATOM 1461 N N . ARG A 1 192 ? 8.444 4.132 18.271 1.00 54.47 192 ARG A N 1
ATOM 1462 C CA . ARG A 1 192 ? 7.806 2.862 18.606 1.00 54.47 192 ARG A CA 1
ATOM 1463 C C . ARG A 1 192 ? 6.524 2.805 17.787 1.00 54.47 192 ARG A C 1
ATOM 1465 O O . ARG A 1 192 ? 5.809 3.808 17.732 1.00 54.47 192 ARG A O 1
ATOM 1472 N N . LEU A 1 193 ? 6.244 1.669 17.154 1.00 61.53 193 LEU A N 1
ATOM 1473 C CA . LEU A 1 193 ? 4.920 1.408 16.603 1.00 61.53 193 LEU A CA 1
ATOM 1474 C C . LEU A 1 193 ? 3.917 1.637 17.745 1.00 61.53 193 LEU A C 1
ATOM 1476 O O . LEU A 1 193 ? 3.897 0.887 18.714 1.00 61.53 193 LEU A O 1
ATOM 1480 N N . LYS A 1 194 ? 3.163 2.740 17.697 1.00 69.81 194 LYS A N 1
ATOM 1481 C CA . LYS A 1 194 ? 2.178 3.101 18.729 1.00 69.81 194 LYS A CA 1
ATOM 1482 C C . LYS A 1 194 ? 0.807 2.532 18.386 1.00 69.81 194 LYS A C 1
ATOM 1484 O O . LYS A 1 194 ? -0.196 3.194 18.604 1.00 69.81 194 LYS A O 1
ATOM 1489 N N . ALA A 1 195 ? 0.788 1.335 17.821 1.00 70.00 195 ALA A N 1
ATOM 1490 C CA . ALA A 1 195 ? -0.415 0.583 17.527 1.00 70.00 195 ALA A CA 1
ATOM 1491 C C . ALA A 1 195 ? -0.254 -0.823 18.103 1.00 70.00 195 ALA A C 1
ATOM 1493 O O . ALA A 1 195 ? 0.840 -1.389 18.042 1.00 70.00 195 ALA A O 1
ATOM 1494 N N . VAL A 1 196 ? -1.332 -1.348 18.670 1.00 73.12 196 VAL A N 1
ATOM 1495 C CA . VAL A 1 196 ? -1.448 -2.725 19.154 1.00 73.12 196 VAL A CA 1
ATOM 1496 C C . VAL A 1 196 ? -2.679 -3.333 18.495 1.00 73.12 196 VAL A C 1
ATOM 1498 O O . VAL A 1 196 ? -3.644 -2.618 18.230 1.00 73.12 196 VAL A O 1
ATOM 1501 N N . VAL A 1 197 ? -2.608 -4.628 18.210 1.00 74.81 197 VAL A N 1
ATOM 1502 C CA . VAL A 1 197 ? -3.750 -5.437 17.784 1.00 74.81 197 VAL A CA 1
ATOM 1503 C C . VAL A 1 197 ? -4.008 -6.445 18.895 1.00 74.81 197 VAL A C 1
ATOM 1505 O O . VAL A 1 197 ? -3.101 -7.209 19.233 1.00 74.81 197 VAL A O 1
ATOM 1508 N N . ASP A 1 198 ? -5.194 -6.399 19.492 1.00 77.12 198 ASP A N 1
ATOM 1509 C CA . ASP A 1 198 ? -5.648 -7.330 20.530 1.00 77.12 198 ASP A CA 1
ATOM 1510 C C . ASP A 1 198 ? -7.070 -7.841 20.228 1.00 77.12 198 ASP A C 1
ATOM 1512 O O . ASP A 1 198 ? -7.557 -7.696 19.107 1.00 77.12 198 ASP A O 1
ATOM 1516 N N . GLU A 1 199 ? -7.722 -8.492 21.198 1.00 66.25 199 GLU A N 1
ATOM 1517 C CA . GLU A 1 199 ? -9.081 -9.037 21.045 1.00 66.25 199 GLU A CA 1
ATOM 1518 C C . GLU A 1 199 ? -10.145 -7.972 20.716 1.00 66.25 199 GLU A C 1
ATOM 1520 O O . GLU A 1 199 ? -11.198 -8.335 20.201 1.00 66.25 199 GLU A O 1
ATOM 1525 N N . GLY A 1 200 ? -9.887 -6.685 20.993 1.00 66.88 200 GLY A N 1
ATOM 1526 C CA . GLY A 1 200 ? -10.752 -5.554 20.625 1.00 66.88 200 GLY A CA 1
ATOM 1527 C C . GLY A 1 200 ? -10.311 -4.828 19.348 1.00 66.88 200 GLY A C 1
ATOM 1528 O O . GLY A 1 200 ? -10.694 -3.675 19.119 1.00 66.88 200 GLY A O 1
ATOM 1529 N N . GLY A 1 201 ? -9.443 -5.461 18.556 1.00 78.56 201 GLY A N 1
ATOM 1530 C CA . GLY A 1 201 ? -8.957 -4.943 17.289 1.00 78.56 201 GLY A CA 1
ATOM 1531 C C . GLY A 1 201 ? -7.763 -4.001 17.432 1.00 78.56 201 GLY A C 1
ATOM 1532 O O . GLY A 1 201 ? -6.882 -4.157 18.280 1.00 78.56 201 GLY A O 1
ATOM 1533 N N . TRP A 1 202 ? -7.681 -3.029 16.529 1.00 86.06 202 TRP A N 1
ATOM 1534 C CA . TRP A 1 202 ? -6.577 -2.083 16.470 1.00 86.06 202 TRP A CA 1
ATOM 1535 C C . TRP A 1 202 ? -6.783 -0.936 17.451 1.00 86.06 202 TRP A C 1
ATOM 1537 O O . TRP A 1 202 ? -7.791 -0.235 17.397 1.00 86.06 202 TRP A O 1
ATOM 1547 N N . THR A 1 203 ? -5.771 -0.672 18.275 1.00 78.50 203 THR A N 1
ATOM 1548 C CA . THR A 1 203 ? -5.763 0.438 19.235 1.00 78.50 203 THR A CA 1
ATOM 1549 C C . THR A 1 203 ? -4.473 1.241 19.134 1.00 78.50 203 THR A C 1
ATOM 1551 O O . THR A 1 203 ? -3.394 0.699 18.892 1.00 78.50 203 THR A O 1
ATOM 1554 N N . VAL A 1 204 ? -4.563 2.556 19.351 1.00 77.19 204 VAL A N 1
ATOM 1555 C CA . VAL A 1 204 ? -3.406 3.457 19.354 1.00 77.19 204 VAL A CA 1
ATOM 1556 C C . VAL A 1 204 ? -2.961 3.793 20.772 1.00 77.19 204 VAL A C 1
ATOM 1558 O O . VAL A 1 204 ? -3.759 4.189 21.617 1.00 77.19 204 VAL A O 1
ATOM 1561 N N . LEU A 1 205 ? -1.656 3.689 21.024 1.00 72.75 205 LEU A N 1
ATOM 1562 C CA . LEU A 1 205 ? -1.062 4.018 22.317 1.00 72.75 205 LEU A CA 1
ATOM 1563 C C . LEU A 1 205 ? -0.918 5.545 22.513 1.00 72.75 205 LEU A C 1
ATOM 1565 O O . LEU A 1 205 ? -0.640 6.271 21.548 1.00 72.75 205 LEU A O 1
ATOM 1569 N N . PRO A 1 206 ? -1.006 6.052 23.761 1.00 65.06 206 PRO A N 1
ATOM 1570 C CA . PRO A 1 206 ? -0.910 7.481 24.061 1.00 65.06 206 PRO A CA 1
ATOM 1571 C C . PRO A 1 206 ? 0.359 8.182 23.540 1.00 65.06 206 PRO A C 1
ATOM 1573 O O . PRO A 1 206 ? 1.449 7.607 23.408 1.00 65.06 206 PRO A O 1
ATOM 1576 N N . GLY A 1 207 ? 0.236 9.490 23.283 1.00 62.59 207 GLY A N 1
ATOM 1577 C CA . GLY A 1 207 ? 1.348 10.362 22.880 1.00 62.59 207 GLY A CA 1
ATOM 1578 C C . GLY A 1 207 ? 1.827 10.143 21.443 1.00 62.59 207 GLY A C 1
ATOM 1579 O O . GLY A 1 207 ? 3.027 10.258 21.167 1.00 62.59 207 GLY A O 1
ATOM 1580 N N . ARG A 1 208 ? 0.934 9.738 20.536 1.00 68.94 208 ARG A N 1
ATOM 1581 C CA . ARG A 1 208 ? 1.253 9.602 19.111 1.00 68.94 208 ARG A CA 1
ATOM 1582 C C . ARG A 1 208 ? 1.560 10.961 18.484 1.00 68.94 208 ARG A C 1
ATOM 1584 O O . ARG A 1 208 ? 0.930 11.962 18.810 1.00 68.94 208 ARG A O 1
ATOM 1591 N N . ARG A 1 209 ? 2.497 10.976 17.540 1.00 65.62 209 ARG A N 1
ATOM 1592 C CA . ARG A 1 209 ? 2.645 12.068 16.570 1.00 65.62 209 ARG A CA 1
ATOM 1593 C C . ARG A 1 209 ? 2.093 11.591 15.234 1.00 65.62 209 ARG A C 1
ATOM 1595 O O . ARG A 1 209 ? 2.140 10.393 14.960 1.00 65.62 209 ARG A O 1
ATOM 1602 N N . ARG A 1 210 ? 1.580 12.514 14.418 1.00 74.38 210 ARG A N 1
ATOM 1603 C CA . ARG A 1 210 ? 1.131 12.204 13.055 1.00 74.38 210 ARG A CA 1
ATOM 1604 C C . ARG A 1 210 ? 2.299 11.585 12.280 1.00 74.38 210 ARG A C 1
ATOM 1606 O O . ARG A 1 210 ? 3.355 12.206 12.166 1.00 74.38 210 ARG A O 1
ATOM 1613 N N . LEU A 1 211 ? 2.121 10.359 11.792 1.00 76.06 211 LEU A N 1
ATOM 1614 C CA . LEU A 1 211 ? 3.131 9.660 11.000 1.00 76.06 211 LEU A CA 1
ATOM 1615 C C . LEU A 1 211 ? 3.033 10.138 9.555 1.00 76.06 211 LEU A C 1
ATOM 1617 O O . LEU A 1 211 ? 2.034 9.841 8.920 1.00 76.06 211 LEU A O 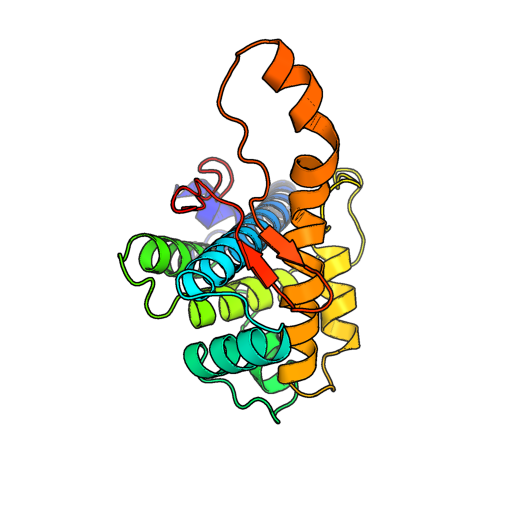1
ATOM 1621 N N . THR A 1 212 ? 4.034 10.838 9.028 1.00 78.06 212 THR A N 1
ATOM 1622 C CA . THR A 1 212 ? 4.082 11.235 7.609 1.00 78.06 212 THR A CA 1
ATOM 1623 C C . THR A 1 212 ? 5.244 10.500 6.938 1.00 78.06 212 THR A C 1
ATOM 1625 O O . THR A 1 212 ? 6.382 10.963 7.050 1.00 78.06 212 THR A O 1
ATOM 1628 N N . PRO A 1 213 ? 4.997 9.330 6.316 1.00 76.69 213 PRO A N 1
ATOM 1629 C CA . PRO A 1 213 ? 6.017 8.596 5.576 1.00 76.69 213 PRO A CA 1
ATOM 1630 C C . PRO A 1 213 ? 6.612 9.451 4.464 1.00 76.69 213 PRO A C 1
ATOM 1632 O O . PRO A 1 213 ? 5.905 10.232 3.834 1.00 76.69 213 PRO A O 1
ATOM 1635 N N . ASN A 1 214 ? 7.907 9.282 4.213 1.00 74.00 214 ASN A N 1
ATOM 1636 C CA . ASN A 1 214 ? 8.595 9.967 3.129 1.00 74.00 214 ASN A CA 1
ATOM 1637 C C . ASN A 1 214 ? 9.390 8.955 2.301 1.00 74.00 214 ASN A C 1
ATOM 1639 O O . ASN A 1 214 ? 10.079 8.104 2.876 1.00 74.00 214 ASN A O 1
ATOM 1643 N N . PRO A 1 215 ? 9.338 9.050 0.962 1.00 72.50 215 PRO A N 1
ATOM 1644 C CA . PRO A 1 215 ? 10.178 8.229 0.109 1.00 72.50 215 PRO A CA 1
ATOM 1645 C C . PRO A 1 215 ? 11.655 8.499 0.393 1.00 72.50 215 PRO A C 1
ATOM 1647 O O . PRO A 1 215 ? 12.039 9.605 0.766 1.00 72.50 215 PRO A O 1
ATOM 1650 N N . THR A 1 216 ? 12.497 7.486 0.191 1.00 71.50 216 THR A N 1
ATOM 1651 C CA . THR A 1 216 ? 13.952 7.650 0.295 1.00 71.50 216 THR A CA 1
ATOM 1652 C C . THR A 1 216 ? 14.434 8.381 -0.966 1.00 71.50 216 THR A C 1
ATOM 1654 O O . THR A 1 216 ? 14.421 7.762 -2.034 1.00 71.50 216 THR A O 1
ATOM 1657 N N . PRO A 1 217 ? 14.798 9.682 -0.898 1.00 64.81 217 PRO A N 1
ATOM 1658 C CA . PRO A 1 217 ? 14.886 10.530 -2.090 1.00 64.81 217 PRO A CA 1
ATOM 1659 C C . PRO A 1 217 ? 15.974 10.115 -3.075 1.00 64.81 217 PRO A C 1
ATOM 1661 O O . PRO A 1 217 ? 15.938 10.540 -4.221 1.00 64.81 217 PRO A O 1
ATOM 1664 N N . ASP A 1 218 ? 16.959 9.316 -2.662 1.00 67.94 218 ASP A N 1
ATOM 1665 C CA . ASP A 1 218 ? 18.015 8.778 -3.524 1.00 67.94 218 ASP A CA 1
ATOM 1666 C C . ASP A 1 218 ? 17.567 7.593 -4.395 1.00 67.94 218 ASP A C 1
ATOM 1668 O O . ASP A 1 218 ? 18.273 7.233 -5.335 1.00 67.94 218 ASP A O 1
ATOM 1672 N N . ARG A 1 219 ? 16.403 7.002 -4.106 1.00 63.62 219 ARG A N 1
ATOM 1673 C CA . ARG A 1 219 ? 15.981 5.688 -4.628 1.00 63.62 219 ARG A CA 1
ATOM 1674 C C . ARG A 1 219 ? 14.666 5.708 -5.391 1.00 63.62 219 ARG A C 1
ATOM 1676 O O . ARG A 1 219 ? 14.168 4.645 -5.751 1.00 63.62 219 ARG A O 1
ATOM 1683 N N . ILE A 1 220 ? 14.104 6.897 -5.568 1.00 60.03 220 ILE A N 1
ATOM 1684 C CA . ILE A 1 220 ? 12.925 7.176 -6.380 1.00 60.03 220 ILE A CA 1
ATOM 1685 C C . ILE A 1 220 ? 13.334 8.186 -7.451 1.00 60.03 220 ILE A C 1
ATOM 1687 O O . ILE A 1 220 ? 14.156 9.094 -7.154 1.00 60.03 220 ILE A O 1
#

pLDDT: mean 82.64, std 15.71, range [38.19, 98.56]